Protein AF-A0AAW8I508-F1 (afdb_monomer_lite)

Radius of gyration: 29.26 Å; chains: 1; bounding box: 105×94×65 Å

Secondary structure (DSSP, 8-state):
--------------------------------------------PPP-PPPPPPPPPPPPP--------------------GGGS---HHHHHHHHHHTTS--S--HHHHHHHHHHHHHHHHTSSGGGTT-TT--EEEEEESS--EEEEESS-TT---TT--B-TTEEEGGG-TTS-HHHHHHTTT-HHHHHHHHHHHTT--EEEEEE-HHHHHT---SSEEEEPPGGGS-S-----SB-HHHHH-HHHHHHHHHS-GGGGGGGSPPPPS--SPPP--HHHHHHHHHGGGG--STTHHHHHHHHHHHHHHHHHHHHHHHHHH--SHHHHHHHHHHHHHHHHHHHHHHHHHHHT-

Foldseek 3Di:
DDDDDDDDDDDDDDDDDDDDDDDDDDDDDDDDDDDDDDDDDDDDDDDDDDDDDDDDDDDDDDDPDDPPDVDPPPDPDDDPDLVQWDWFPLVVVVCVVCVVPDDPDPPQVPLVVSQQSLQLLCAACVNCVPQAQWHKKWWAFNNRQIEMEIQQFQLDGDPPAADAPRYAHLRLDPQDDLLCSLVCRRPGLSSVLSSCVSSVTHIAEMEHACVSCVPDDSVHHYDHDDPSGHHNHSHGDHHDSLCNRPVPVVVVLVPADLVCLCVLDDDDDPDLDQDDPCLVVLSVQLRVLSVDPDPCSSLSNLVSVLVNLVSQLSNLRSQLVPDPDSVSNSVSSSSNSSSVSSNVSSVSNNVSVD

pLDDT: mean 77.73, std 25.14, range [28.45, 98.69]

Structure (mmCIF, N/CA/C/O backbone):
data_AF-A0AAW8I508-F1
#
_entry.id   AF-A0AAW8I508-F1
#
loop_
_atom_site.group_PDB
_atom_site.id
_atom_site.type_symbol
_atom_site.label_atom_id
_atom_site.label_alt_id
_atom_site.label_comp_id
_atom_site.label_asym_id
_atom_site.label_entity_id
_atom_site.label_seq_id
_atom_site.pdbx_PDB_ins_code
_atom_site.Cartn_x
_atom_site.Cartn_y
_atom_site.Cartn_z
_atom_site.occupancy
_atom_site.B_iso_or_equiv
_atom_site.auth_seq_id
_atom_site.auth_comp_id
_atom_site.auth_asym_id
_atom_site.auth_atom_id
_atom_site.pdbx_PDB_model_num
ATOM 1 N N . CYS A 1 1 ? 52.781 39.735 -20.809 1.00 34.75 1 CYS A N 1
ATOM 2 C CA . CYS A 1 1 ? 52.458 40.501 -19.587 1.00 34.75 1 CYS A CA 1
ATOM 3 C C . CYS A 1 1 ? 51.661 41.760 -19.931 1.00 34.75 1 CYS A C 1
ATOM 5 O O . CYS A 1 1 ? 52.254 42.702 -20.435 1.00 34.75 1 CYS A O 1
ATOM 7 N N . ILE A 1 2 ? 50.350 41.771 -19.668 1.00 31.39 2 ILE A N 1
ATOM 8 C CA . ILE A 1 2 ? 49.460 42.951 -19.557 1.00 31.39 2 ILE A CA 1
ATOM 9 C C . ILE A 1 2 ? 48.452 42.542 -18.460 1.00 31.39 2 ILE A C 1
ATOM 11 O O . ILE A 1 2 ? 47.815 41.511 -18.631 1.00 31.39 2 ILE A O 1
ATOM 15 N N . ARG A 1 3 ? 48.575 42.993 -17.204 1.00 35.72 3 ARG A N 1
ATOM 16 C CA . ARG A 1 3 ? 48.208 44.262 -16.531 1.00 35.72 3 ARG A CA 1
ATOM 17 C C . ARG A 1 3 ? 46.755 44.298 -16.016 1.00 35.72 3 ARG A C 1
ATOM 19 O O . ARG A 1 3 ? 45.810 44.223 -16.789 1.00 35.72 3 ARG A O 1
ATOM 26 N N . ASP A 1 4 ? 46.678 44.463 -14.694 1.00 44.19 4 ASP A N 1
ATOM 27 C CA . ASP A 1 4 ? 45.539 44.695 -13.796 1.00 44.19 4 ASP A CA 1
ATOM 28 C C . ASP A 1 4 ? 44.599 45.853 -14.172 1.00 44.19 4 ASP A C 1
ATOM 30 O O . ASP A 1 4 ? 45.056 46.869 -14.705 1.00 44.19 4 ASP A O 1
ATOM 34 N N . ARG A 1 5 ? 43.342 45.789 -13.689 1.00 40.06 5 ARG A N 1
ATOM 35 C CA . ARG A 1 5 ? 42.871 46.612 -12.544 1.00 40.06 5 ARG A CA 1
ATOM 36 C C . ARG A 1 5 ? 41.410 46.348 -12.151 1.00 40.06 5 ARG A C 1
ATOM 38 O O . ARG A 1 5 ? 40.507 46.419 -12.977 1.00 40.06 5 ARG A O 1
ATOM 45 N N . SER A 1 6 ? 41.215 46.160 -10.848 1.00 38.53 6 SER A N 1
ATOM 46 C CA . SER A 1 6 ? 39.946 46.077 -10.113 1.00 38.53 6 SER A CA 1
ATOM 47 C C . SER A 1 6 ? 39.583 47.442 -9.505 1.00 38.53 6 SER A C 1
ATOM 49 O O . SER A 1 6 ? 40.476 48.186 -9.096 1.00 38.53 6 SER A O 1
ATOM 51 N N . GLY A 1 7 ? 38.285 47.760 -9.424 1.00 31.91 7 GLY A N 1
ATOM 52 C CA . GLY A 1 7 ? 37.735 48.996 -8.848 1.00 31.91 7 GLY A CA 1
ATOM 53 C C . GLY A 1 7 ? 36.827 48.750 -7.634 1.00 31.91 7 GLY A C 1
ATOM 54 O O . GLY A 1 7 ? 36.126 47.747 -7.561 1.00 31.91 7 GLY A O 1
ATOM 55 N N . THR A 1 8 ? 36.896 49.690 -6.691 1.00 34.97 8 THR A N 1
ATOM 56 C CA . THR A 1 8 ? 36.364 49.757 -5.315 1.00 34.97 8 THR A CA 1
ATOM 57 C C . THR A 1 8 ? 34.972 50.408 -5.178 1.00 34.97 8 THR A C 1
ATOM 59 O O . THR A 1 8 ? 34.473 51.035 -6.106 1.00 34.97 8 THR A O 1
ATOM 62 N N . ALA A 1 9 ? 34.386 50.296 -3.976 1.00 36.78 9 ALA A N 1
ATOM 63 C CA . ALA A 1 9 ? 33.044 50.730 -3.559 1.00 36.78 9 ALA A CA 1
ATOM 64 C C . ALA A 1 9 ? 32.970 52.080 -2.779 1.00 36.78 9 ALA A C 1
ATOM 66 O O . ALA A 1 9 ? 33.999 52.607 -2.362 1.00 36.78 9 ALA A O 1
ATOM 67 N N . VAL A 1 10 ? 31.716 52.492 -2.465 1.00 37.16 10 VAL A N 1
ATOM 68 C CA . VAL A 1 10 ? 31.179 53.246 -1.281 1.00 37.16 10 VAL A CA 1
ATOM 69 C C . VAL A 1 10 ? 30.700 54.715 -1.450 1.00 37.16 10 VAL A C 1
ATOM 71 O O . VAL A 1 10 ? 31.437 55.573 -1.918 1.00 37.16 10 VAL A O 1
ATOM 74 N N . GLY A 1 11 ? 29.491 54.999 -0.907 1.00 28.45 11 GLY A N 1
ATOM 75 C CA . GLY A 1 11 ? 28.997 56.298 -0.366 1.00 28.45 11 GLY A CA 1
ATOM 76 C C . GLY A 1 11 ? 27.465 56.487 -0.532 1.00 28.45 11 GLY A C 1
ATOM 77 O O . GLY A 1 11 ? 27.018 56.567 -1.664 1.00 28.45 11 GLY A O 1
ATOM 78 N N . SER A 1 12 ? 26.573 56.323 0.467 1.00 33.84 12 SER A N 1
ATOM 79 C CA . SER A 1 12 ? 26.183 57.139 1.656 1.00 33.84 12 SER A CA 1
ATOM 80 C C . SER A 1 12 ? 25.171 58.291 1.402 1.00 33.84 12 SER A C 1
ATOM 82 O O . SER A 1 12 ? 25.467 59.182 0.617 1.00 33.84 12 SER A O 1
ATOM 84 N N . GLY A 1 13 ? 24.045 58.331 2.155 1.00 30.12 13 GLY A N 1
ATOM 85 C CA . GLY A 1 13 ? 23.453 59.598 2.657 1.00 30.12 13 GLY A CA 1
ATOM 86 C C . GLY A 1 13 ? 21.937 59.915 2.517 1.00 30.12 13 GLY A C 1
ATOM 87 O O . GLY A 1 13 ? 21.503 60.373 1.473 1.00 30.12 13 GLY A O 1
ATOM 88 N N . ALA A 1 14 ? 21.229 59.876 3.665 1.00 32.22 14 ALA A N 1
ATOM 89 C CA . ALA A 1 14 ? 20.238 60.851 4.202 1.00 32.22 14 ALA A CA 1
ATOM 90 C C . ALA A 1 14 ? 18.717 60.862 3.843 1.00 32.22 14 ALA A C 1
ATOM 92 O O . ALA A 1 14 ? 18.269 60.546 2.751 1.00 32.22 14 ALA A O 1
ATOM 93 N N . ARG A 1 15 ? 17.939 61.255 4.877 1.00 38.03 15 ARG A N 1
ATOM 94 C CA . ARG A 1 15 ? 16.472 61.223 5.122 1.00 38.03 15 ARG A CA 1
ATOM 95 C C . ARG A 1 15 ? 15.761 62.550 4.775 1.00 38.03 15 ARG A C 1
ATOM 97 O O . ARG A 1 15 ? 16.420 63.581 4.859 1.00 38.03 15 ARG A O 1
ATOM 104 N N . SER A 1 16 ? 14.422 62.547 4.606 1.00 32.69 16 SER A N 1
ATOM 105 C CA . SER A 1 16 ? 13.425 63.398 5.332 1.00 32.69 16 SER A CA 1
ATOM 106 C C . SER A 1 16 ? 11.980 63.258 4.793 1.00 32.69 16 SER A C 1
ATOM 108 O O . SER A 1 16 ? 11.766 62.872 3.652 1.00 32.69 16 SER A O 1
ATOM 110 N N . SER A 1 17 ? 11.011 63.549 5.668 1.00 38.19 17 SER A N 1
ATOM 111 C CA . SER A 1 17 ? 9.545 63.344 5.633 1.00 38.19 17 SER A CA 1
ATOM 112 C C . SER A 1 17 ? 8.702 64.583 5.232 1.00 38.19 17 SER A C 1
ATOM 114 O O . SER A 1 17 ? 9.280 65.649 5.054 1.00 38.19 17 SER A O 1
ATOM 116 N N . VAL A 1 18 ? 7.351 64.434 5.270 1.00 34.00 18 VAL A N 1
ATOM 117 C CA . VAL A 1 18 ? 6.199 65.406 5.204 1.00 34.00 18 VAL A CA 1
ATOM 118 C C . VAL A 1 18 ? 5.397 65.251 3.888 1.00 34.00 18 VAL A C 1
ATOM 120 O O . VAL A 1 18 ? 6.012 65.195 2.837 1.00 34.00 18 VAL A O 1
ATOM 123 N N . GLY A 1 19 ? 4.058 65.171 3.782 1.00 31.45 19 GLY A N 1
ATOM 124 C CA . GLY A 1 19 ? 2.905 65.164 4.696 1.00 31.45 19 GLY A CA 1
ATOM 125 C C . GLY A 1 19 ? 1.581 65.383 3.903 1.00 31.45 19 GLY A C 1
ATOM 126 O O . GLY A 1 19 ? 1.554 66.203 2.997 1.00 31.45 19 GLY A O 1
ATOM 127 N N . THR A 1 20 ? 0.511 64.661 4.287 1.00 34.59 20 THR A N 1
ATOM 128 C CA . THR A 1 20 ? -0.959 64.959 4.254 1.00 34.59 20 THR A CA 1
ATOM 129 C C . THR A 1 20 ? -1.803 65.308 2.999 1.00 34.59 20 THR A C 1
ATOM 131 O O . THR A 1 20 ? -1.475 66.204 2.234 1.00 34.59 20 THR A O 1
ATOM 134 N N . ALA A 1 21 ? -3.025 64.719 3.031 1.00 33.56 21 ALA A N 1
ATOM 135 C CA . ALA A 1 21 ? -4.376 65.136 2.559 1.00 33.56 21 ALA A CA 1
ATOM 136 C C . ALA A 1 21 ? -4.934 64.300 1.375 1.00 33.56 21 ALA A C 1
ATOM 138 O O . ALA A 1 21 ? -4.295 64.239 0.336 1.00 33.56 21 ALA A O 1
ATOM 139 N N . ALA A 1 22 ? -6.004 63.486 1.464 1.00 30.89 22 ALA A N 1
ATOM 140 C CA . ALA A 1 22 ? -7.388 63.580 1.990 1.00 30.89 22 ALA A CA 1
ATOM 141 C C . ALA A 1 22 ? -8.444 63.913 0.905 1.00 30.89 22 ALA A C 1
ATOM 143 O O . ALA A 1 22 ? -8.424 65.010 0.364 1.00 30.89 22 ALA A O 1
ATOM 144 N N . ALA A 1 23 ? -9.368 62.966 0.656 1.00 35.38 23 ALA A N 1
ATOM 145 C CA . ALA A 1 23 ? -10.809 63.091 0.315 1.00 35.38 23 ALA A CA 1
ATOM 146 C C . ALA A 1 23 ? -11.295 61.698 -0.176 1.00 35.38 23 ALA A C 1
ATOM 148 O O . ALA A 1 23 ? -10.664 61.138 -1.064 1.00 35.38 23 ALA A O 1
ATOM 149 N N . SER A 1 24 ? -12.239 60.959 0.423 1.00 31.48 24 SER A N 1
ATOM 150 C CA . SER A 1 24 ? -13.612 61.207 0.923 1.00 31.48 24 SER A CA 1
ATOM 151 C C . SER A 1 24 ? -14.713 61.097 -0.144 1.00 31.48 24 SER A C 1
ATOM 153 O O . SER A 1 24 ? -14.720 61.846 -1.114 1.00 31.48 24 SER A O 1
ATOM 155 N N . GLY A 1 25 ? -15.679 60.205 0.128 1.00 30.34 25 GLY A N 1
ATOM 156 C CA . GLY A 1 25 ? -16.985 60.029 -0.534 1.00 30.34 25 GLY A CA 1
ATOM 157 C C . GLY A 1 25 ? -17.404 58.547 -0.507 1.00 30.34 25 GLY A C 1
ATOM 158 O O . GLY A 1 25 ? -16.966 57.802 -1.372 1.00 30.34 25 GLY A O 1
ATOM 159 N N . ALA A 1 26 ? -18.010 57.975 0.551 1.00 32.34 26 ALA A N 1
ATOM 160 C CA . ALA A 1 26 ? -19.373 58.174 1.104 1.00 32.34 26 ALA A CA 1
ATOM 161 C C . ALA A 1 26 ? -20.474 57.966 0.041 1.00 32.34 26 ALA A C 1
ATOM 163 O O . ALA A 1 26 ? -20.371 58.543 -1.032 1.00 32.34 26 ALA A O 1
ATOM 164 N N . GLY A 1 27 ? -21.562 57.209 0.215 1.00 29.95 27 GLY A N 1
ATOM 165 C CA . GLY A 1 27 ? -22.182 56.424 1.297 1.00 29.95 27 GLY A CA 1
ATOM 166 C C . GLY A 1 27 ? -23.355 55.633 0.649 1.00 29.95 27 GLY A C 1
ATOM 167 O O . GLY A 1 27 ? -23.744 55.950 -0.469 1.00 29.95 27 GLY A O 1
ATOM 168 N N . SER A 1 28 ? -23.834 54.486 1.142 1.00 32.94 28 SER A N 1
ATOM 169 C CA . SER A 1 28 ? -24.592 54.222 2.381 1.00 32.94 28 SER A CA 1
ATOM 170 C C . SER A 1 28 ? -26.115 54.104 2.160 1.00 32.94 28 SER A C 1
ATOM 172 O O . SER A 1 28 ? -26.759 55.103 1.876 1.00 32.94 28 SER A O 1
ATOM 174 N N . HIS A 1 29 ? -26.642 52.900 2.468 1.00 30.45 29 HIS A N 1
ATOM 175 C CA . HIS A 1 29 ? -27.904 52.609 3.201 1.00 30.45 29 HIS A CA 1
ATOM 176 C C . HIS A 1 29 ? -29.259 52.932 2.508 1.00 30.45 29 HIS A C 1
ATOM 178 O O . HIS A 1 29 ? -29.328 53.805 1.664 1.00 30.45 29 HIS A O 1
ATOM 184 N N . ALA A 1 30 ? -30.420 52.317 2.783 1.00 31.03 30 ALA A N 1
ATOM 185 C CA . ALA A 1 30 ? -30.891 51.254 3.681 1.00 31.03 30 ALA A CA 1
ATOM 186 C C . ALA A 1 30 ? -32.312 50.792 3.236 1.00 31.03 30 ALA A C 1
ATOM 188 O O . ALA A 1 30 ? -32.888 51.309 2.284 1.00 31.03 30 ALA A O 1
ATOM 189 N N . ALA A 1 31 ? -32.847 49.801 3.954 1.00 33.56 31 ALA A N 1
ATOM 190 C CA . ALA A 1 31 ? -34.097 49.060 3.768 1.00 33.56 31 ALA A CA 1
ATOM 191 C C . ALA A 1 31 ? -35.432 49.827 3.974 1.00 33.56 31 ALA A C 1
ATOM 193 O O . ALA A 1 31 ? -35.474 50.810 4.706 1.00 33.56 31 ALA A O 1
ATOM 194 N N . THR A 1 32 ? -36.544 49.279 3.438 1.00 33.31 32 THR A N 1
ATOM 195 C CA . THR A 1 32 ? -37.750 48.727 4.144 1.00 33.31 32 THR A CA 1
ATOM 196 C C . THR A 1 32 ? -39.061 48.817 3.313 1.00 33.31 32 THR A C 1
ATOM 198 O O . THR A 1 32 ? -39.300 49.827 2.667 1.00 33.31 32 THR A O 1
ATOM 201 N N . GLY A 1 33 ? -39.948 47.792 3.388 1.00 29.36 33 GLY A N 1
ATOM 202 C CA . GLY A 1 33 ? -41.426 47.983 3.320 1.00 29.36 33 GLY A CA 1
ATOM 203 C C . GLY A 1 33 ? -42.337 47.231 2.298 1.00 29.36 33 GLY A C 1
ATOM 204 O O . GLY A 1 33 ? -42.786 47.837 1.341 1.00 29.36 33 GLY A O 1
ATOM 205 N N . ARG A 1 34 ? -42.693 45.957 2.578 1.00 30.88 34 ARG A N 1
ATOM 206 C CA . ARG A 1 34 ? -44.016 45.228 2.518 1.00 30.88 34 ARG A CA 1
ATOM 207 C C . ARG A 1 34 ? -45.076 45.341 1.354 1.00 30.88 34 ARG A C 1
ATOM 209 O O . ARG A 1 34 ? -45.821 46.306 1.325 1.00 30.88 34 ARG A O 1
ATOM 216 N N . ALA A 1 35 ? -45.263 44.204 0.627 1.00 32.06 35 ALA A N 1
ATOM 217 C CA . ALA A 1 35 ? -46.459 43.378 0.195 1.00 32.06 35 ALA A CA 1
ATOM 218 C C . ALA A 1 35 ? -47.741 43.982 -0.481 1.00 32.06 35 ALA A C 1
ATOM 220 O O . ALA A 1 35 ? -47.926 45.187 -0.372 1.00 32.06 35 ALA A O 1
ATOM 221 N N . PRO A 1 36 ? -48.723 43.200 -1.047 1.00 44.00 36 PRO A N 1
ATOM 222 C CA . PRO A 1 36 ? -48.822 41.751 -1.408 1.00 44.00 36 PRO A CA 1
ATOM 223 C C . PRO A 1 36 ? -49.426 41.448 -2.825 1.00 44.00 36 PRO A C 1
ATOM 225 O O . PRO A 1 36 ? -50.097 42.307 -3.371 1.00 44.00 36 PRO A O 1
ATOM 228 N N . VAL A 1 37 ? -49.335 40.208 -3.358 1.00 35.62 37 VAL A N 1
ATOM 229 C CA . VAL A 1 37 ? -50.412 39.512 -4.136 1.00 35.62 37 VAL A CA 1
ATOM 230 C C . VAL A 1 37 ? -50.186 37.991 -4.062 1.00 35.62 37 VAL A C 1
ATOM 232 O O . VAL A 1 37 ? -49.085 37.511 -4.314 1.00 35.62 37 VAL A O 1
ATOM 235 N N . ALA A 1 38 ? -51.238 37.242 -3.722 1.00 33.66 38 ALA A N 1
ATOM 236 C CA . ALA A 1 38 ? -51.310 35.785 -3.800 1.00 33.66 38 ALA A CA 1
ATOM 237 C C . ALA A 1 38 ? -52.076 35.350 -5.060 1.00 33.66 38 ALA A C 1
ATOM 239 O O . ALA A 1 38 ? -53.025 36.022 -5.452 1.00 33.66 38 ALA A O 1
ATOM 240 N N . THR A 1 39 ? -51.729 34.200 -5.637 1.00 34.34 39 THR A N 1
ATOM 241 C CA . THR A 1 39 ? -52.683 33.160 -6.068 1.00 34.34 39 THR A CA 1
ATOM 242 C C . THR A 1 39 ? -51.934 31.849 -6.290 1.00 34.34 39 THR A C 1
ATOM 244 O O . THR A 1 39 ? -50.771 31.818 -6.684 1.00 34.34 39 THR A O 1
ATOM 247 N N . SER A 1 40 ? -52.620 30.786 -5.900 1.00 33.12 40 SER A N 1
ATOM 248 C CA . SER A 1 40 ? -52.191 29.402 -5.786 1.00 33.12 40 SER A CA 1
ATOM 249 C C . SER A 1 40 ? -51.910 28.747 -7.136 1.00 33.12 40 SER A C 1
ATOM 251 O O . SER A 1 40 ? -52.649 28.994 -8.076 1.00 33.12 40 SER A O 1
ATOM 253 N N . ASP A 1 41 ? -50.969 27.802 -7.171 1.00 31.95 41 ASP A N 1
ATOM 254 C CA . ASP A 1 41 ? -51.249 26.494 -7.764 1.00 31.95 41 ASP A CA 1
ATOM 255 C C . ASP A 1 41 ? -50.377 25.394 -7.151 1.00 31.95 41 ASP A C 1
ATOM 257 O O . ASP A 1 41 ? -49.227 25.582 -6.756 1.00 31.95 41 ASP A O 1
ATOM 261 N N . LYS A 1 42 ? -51.020 24.245 -6.980 1.00 36.06 42 LYS A N 1
ATOM 262 C CA . LYS A 1 42 ? -50.628 23.093 -6.172 1.00 36.06 42 LYS A CA 1
ATOM 263 C C . LYS A 1 42 ? -50.135 21.987 -7.106 1.00 36.06 42 LYS A C 1
ATOM 265 O O . LYS A 1 42 ? -50.934 21.450 -7.862 1.00 36.06 42 LYS A O 1
ATOM 270 N N . ALA A 1 43 ? -48.871 21.582 -6.999 1.00 32.88 43 ALA A N 1
ATOM 271 C CA . ALA A 1 43 ? -48.359 20.322 -7.556 1.00 32.88 43 ALA A CA 1
ATOM 272 C C . ALA A 1 43 ? -47.164 19.861 -6.699 1.00 32.88 43 ALA A C 1
ATOM 274 O O . ALA A 1 43 ? -46.150 20.539 -6.620 1.00 32.88 43 ALA A O 1
ATOM 275 N N . ALA A 1 44 ? -47.389 18.917 -5.783 1.00 32.66 44 ALA A N 1
ATOM 276 C CA . ALA A 1 44 ? -47.142 17.477 -5.939 1.00 32.66 44 ALA A CA 1
ATOM 277 C C . ALA A 1 44 ? -45.697 17.091 -5.557 1.00 32.66 44 ALA A C 1
ATOM 279 O O . ALA A 1 44 ? -44.731 17.433 -6.230 1.00 32.66 44 ALA A O 1
ATOM 280 N N . ALA A 1 45 ? -45.586 16.389 -4.426 1.00 38.34 45 ALA A N 1
ATOM 281 C CA . ALA A 1 45 ? -44.349 15.857 -3.867 1.00 38.34 45 ALA A CA 1
ATOM 282 C C . ALA A 1 45 ? -43.698 14.820 -4.805 1.00 38.34 45 ALA A C 1
ATOM 284 O O . ALA A 1 45 ? -44.426 14.050 -5.439 1.00 38.34 45 ALA A O 1
ATOM 285 N N . PRO A 1 46 ? -42.357 14.725 -4.867 1.00 38.19 46 PRO A N 1
ATOM 286 C CA . PRO A 1 46 ? -41.714 13.630 -5.573 1.00 38.19 46 PRO A CA 1
ATOM 287 C C . PRO A 1 46 ? -41.948 12.321 -4.808 1.00 38.19 46 PRO A C 1
ATOM 289 O O . PRO A 1 46 ? -41.544 12.154 -3.658 1.00 38.19 46 PRO A O 1
ATOM 292 N N . SER A 1 47 ? -42.644 11.399 -5.469 1.00 37.22 47 SER A N 1
ATOM 293 C CA . SER A 1 47 ? -42.899 10.039 -5.015 1.00 37.22 47 SER A CA 1
ATOM 294 C C . SER A 1 47 ? -41.597 9.258 -4.848 1.00 37.22 47 SER A C 1
ATOM 296 O O . SER A 1 47 ? -40.781 9.185 -5.770 1.00 37.22 47 SER A O 1
ATOM 298 N N . THR A 1 48 ? -41.453 8.602 -3.703 1.00 38.59 48 THR A N 1
ATOM 299 C CA . THR A 1 48 ? -40.501 7.520 -3.465 1.00 38.59 48 THR A CA 1
ATOM 300 C C . THR A 1 48 ? -40.738 6.395 -4.476 1.00 38.59 48 THR A C 1
ATOM 302 O O . THR A 1 48 ? -41.763 5.713 -4.454 1.00 38.59 48 THR A O 1
ATOM 305 N N . ARG A 1 49 ? -39.794 6.197 -5.402 1.00 32.25 49 ARG A N 1
ATOM 306 C CA . ARG A 1 49 ? -39.814 5.038 -6.299 1.00 32.25 49 ARG A CA 1
ATOM 307 C C . ARG A 1 49 ? -39.333 3.816 -5.521 1.00 32.25 49 ARG A C 1
ATOM 309 O O . ARG A 1 49 ? -38.209 3.792 -5.028 1.00 32.25 49 ARG A O 1
ATOM 316 N N . ALA A 1 50 ? -40.218 2.832 -5.412 1.00 31.45 50 ALA A N 1
ATOM 317 C CA . ALA A 1 50 ? -39.983 1.554 -4.765 1.00 31.45 50 ALA A CA 1
ATOM 318 C C . ALA A 1 50 ? -38.775 0.811 -5.359 1.00 31.45 50 ALA A C 1
ATOM 320 O O . ALA A 1 50 ? -38.532 0.844 -6.568 1.00 31.45 50 ALA A O 1
ATOM 321 N N . ALA A 1 51 ? -38.050 0.128 -4.474 1.00 31.56 51 ALA A N 1
ATOM 322 C CA . ALA A 1 51 ? -36.951 -0.765 -4.788 1.00 31.56 51 ALA A CA 1
ATOM 323 C C . ALA A 1 51 ? -37.408 -1.876 -5.746 1.00 31.56 51 ALA A C 1
ATOM 325 O O . ALA A 1 51 ? -38.304 -2.657 -5.425 1.00 31.56 51 ALA A O 1
ATOM 326 N N . SER A 1 52 ? -36.767 -1.968 -6.911 1.00 36.19 52 SER A N 1
ATOM 327 C CA . SER A 1 52 ? -36.854 -3.163 -7.747 1.00 36.19 52 SER A CA 1
ATOM 328 C C . SER A 1 52 ? -36.243 -4.336 -6.985 1.00 36.19 52 SER A C 1
ATOM 330 O O . SER A 1 52 ? -35.055 -4.321 -6.653 1.00 36.19 52 SER A O 1
ATOM 332 N N . ALA A 1 53 ? -37.067 -5.346 -6.713 1.00 35.12 53 ALA A N 1
ATOM 333 C CA . ALA A 1 53 ? -36.631 -6.642 -6.224 1.00 35.12 53 ALA A CA 1
ATOM 334 C C . ALA A 1 53 ? -35.591 -7.218 -7.196 1.00 35.12 53 ALA A C 1
ATOM 336 O O . ALA A 1 53 ? -35.886 -7.439 -8.372 1.00 35.12 53 ALA A O 1
ATOM 337 N N . ARG A 1 54 ? -34.361 -7.430 -6.717 1.00 39.03 54 ARG A N 1
ATOM 338 C CA . ARG A 1 54 ? -33.362 -8.202 -7.456 1.00 39.03 54 ARG A CA 1
ATOM 339 C C . ARG A 1 54 ? -33.654 -9.676 -7.232 1.00 39.03 54 ARG A C 1
ATOM 341 O O . ARG A 1 54 ? -33.675 -10.150 -6.099 1.00 39.03 54 ARG A O 1
ATOM 348 N N . THR A 1 55 ? -33.891 -10.370 -8.331 1.00 36.34 55 THR A N 1
ATOM 349 C CA . THR A 1 55 ? -33.921 -11.824 -8.431 1.00 36.34 55 THR A CA 1
ATOM 350 C C . THR A 1 55 ? -32.610 -12.392 -7.885 1.00 36.34 55 THR A C 1
ATOM 352 O O . THR A 1 55 ? -31.533 -11.906 -8.233 1.00 36.34 55 THR A O 1
ATOM 355 N N . ALA A 1 56 ? -32.701 -13.393 -7.010 1.00 38.72 56 ALA A N 1
ATOM 356 C CA . ALA A 1 56 ? -31.543 -14.093 -6.466 1.00 38.72 56 ALA A CA 1
ATOM 357 C C . ALA A 1 56 ? -30.721 -14.755 -7.594 1.00 38.72 56 ALA A C 1
ATOM 359 O O . ALA A 1 56 ? -31.318 -15.313 -8.520 1.00 38.72 56 ALA A O 1
ATOM 360 N N . PRO A 1 57 ? -29.377 -14.729 -7.539 1.00 38.78 57 PRO A N 1
ATOM 361 C CA . PRO A 1 57 ? -28.559 -15.511 -8.457 1.00 38.78 57 PRO A CA 1
ATOM 362 C C . PRO A 1 57 ? -28.711 -17.015 -8.150 1.00 38.78 57 PRO A C 1
ATOM 364 O O . PRO A 1 57 ? -28.861 -17.386 -6.982 1.00 38.78 57 PRO A O 1
ATOM 367 N N . PRO A 1 58 ? -28.691 -17.899 -9.166 1.00 38.28 58 PRO A N 1
ATOM 368 C CA . PRO A 1 58 ? -28.785 -19.336 -8.941 1.00 38.28 58 PRO A CA 1
ATOM 369 C C . PRO A 1 58 ? -27.550 -19.843 -8.187 1.00 38.28 58 PRO A C 1
ATOM 371 O O . PRO A 1 58 ? -26.430 -19.386 -8.420 1.00 38.28 58 PRO A O 1
ATOM 374 N N . ALA A 1 59 ? -27.769 -20.802 -7.285 1.00 40.69 59 ALA A N 1
ATOM 375 C CA . ALA A 1 59 ? -26.717 -21.467 -6.527 1.00 40.69 59 ALA A CA 1
ATOM 376 C C . ALA A 1 59 ? -25.660 -22.066 -7.472 1.00 40.69 59 ALA A C 1
ATOM 378 O O . ALA A 1 59 ? -25.978 -22.872 -8.349 1.00 40.69 59 ALA A O 1
ATOM 379 N N . ARG A 1 60 ? -24.398 -21.659 -7.293 1.00 42.19 60 ARG A N 1
ATOM 380 C CA . ARG A 1 60 ? -23.246 -22.220 -8.009 1.00 42.19 60 ARG A CA 1
ATOM 381 C C . ARG A 1 60 ? -22.952 -23.632 -7.460 1.00 42.19 60 ARG A C 1
ATOM 383 O O . ARG A 1 60 ? -22.987 -23.805 -6.241 1.00 42.19 60 ARG A O 1
ATOM 390 N N . PRO A 1 61 ? -22.667 -24.636 -8.311 1.00 40.78 61 PRO A N 1
ATOM 391 C CA . PRO A 1 61 ? -22.237 -25.956 -7.848 1.00 40.78 61 PRO A CA 1
ATOM 392 C C . PRO A 1 61 ? -20.862 -25.867 -7.161 1.00 40.78 61 PRO A C 1
ATOM 394 O O . PRO A 1 61 ? -20.112 -24.926 -7.433 1.00 40.78 61 PRO A O 1
ATOM 397 N N . PRO A 1 62 ? -20.515 -26.811 -6.270 1.00 31.19 62 PRO A N 1
ATOM 398 C CA . PRO A 1 62 ? -19.269 -26.746 -5.519 1.00 31.19 62 PRO A CA 1
ATOM 399 C C . PRO A 1 62 ? -18.070 -26.871 -6.467 1.00 31.19 62 PRO A C 1
ATOM 401 O O . PRO A 1 62 ? -17.861 -27.916 -7.081 1.00 31.19 62 PRO A O 1
ATOM 404 N N . SER A 1 63 ? -17.287 -25.798 -6.583 1.00 33.59 63 SER A N 1
ATOM 405 C CA . SER A 1 63 ? -15.945 -25.851 -7.159 1.00 33.59 63 SER A CA 1
ATOM 406 C C . SER A 1 63 ? -15.028 -26.558 -6.167 1.00 33.59 63 SER A C 1
ATOM 408 O O . SER A 1 63 ? -14.853 -26.108 -5.037 1.00 33.59 63 SER A O 1
ATOM 410 N N . THR A 1 64 ? -14.465 -27.684 -6.589 1.00 37.59 64 THR A N 1
ATOM 411 C CA . THR A 1 64 ? -13.353 -28.359 -5.923 1.00 37.59 64 THR A CA 1
ATOM 412 C C . THR A 1 64 ? -12.059 -27.644 -6.290 1.00 37.59 64 THR A C 1
ATOM 414 O O . THR A 1 64 ? -11.303 -28.143 -7.113 1.00 37.59 64 THR A O 1
ATOM 417 N N . ASP A 1 65 ? -11.832 -26.474 -5.706 1.00 34.25 65 ASP A N 1
ATOM 418 C CA . ASP A 1 65 ? -10.517 -25.842 -5.671 1.00 34.25 65 ASP A CA 1
ATOM 419 C C . ASP A 1 65 ? -10.232 -25.491 -4.214 1.00 34.25 65 ASP A C 1
ATOM 421 O O . ASP A 1 65 ? -11.091 -24.961 -3.506 1.00 34.25 65 ASP A O 1
ATOM 425 N N . HIS A 1 66 ? -9.056 -25.895 -3.741 1.00 35.50 66 HIS A N 1
ATOM 426 C CA . HIS A 1 66 ? -8.608 -25.698 -2.371 1.00 35.50 66 HIS A CA 1
ATOM 427 C C . HIS A 1 66 ? -8.620 -24.203 -2.026 1.00 35.50 66 HIS A C 1
ATOM 429 O O . HIS A 1 66 ? -7.741 -23.450 -2.428 1.00 35.50 66 HIS A O 1
ATOM 435 N N . ILE A 1 67 ? -9.641 -23.780 -1.278 1.00 32.84 67 ILE A N 1
ATOM 436 C CA . ILE A 1 67 ? -9.656 -22.493 -0.591 1.00 32.84 67 ILE A CA 1
ATOM 437 C C . ILE A 1 67 ? -8.658 -22.619 0.559 1.00 32.84 67 ILE A C 1
ATOM 439 O O . ILE A 1 67 ? -8.972 -23.243 1.578 1.00 32.84 67 ILE A O 1
ATOM 443 N N . ASP A 1 68 ? -7.477 -22.028 0.398 1.00 32.78 68 ASP A N 1
ATOM 444 C CA . ASP A 1 68 ? -6.655 -21.631 1.537 1.00 32.78 68 ASP A CA 1
ATOM 445 C C . ASP A 1 68 ? -7.455 -20.587 2.321 1.00 32.78 68 ASP A C 1
ATOM 447 O O . ASP A 1 68 ? -7.513 -19.402 1.995 1.00 32.78 68 ASP A O 1
ATOM 451 N N . LYS A 1 69 ? -8.153 -21.053 3.360 1.00 34.12 69 LYS A N 1
ATOM 452 C CA . LYS A 1 69 ? -8.481 -20.190 4.494 1.00 34.12 69 LYS A CA 1
ATOM 453 C C . LYS A 1 69 ? -7.157 -19.660 5.048 1.00 34.12 69 LYS A C 1
ATOM 455 O O . LYS A 1 69 ? -6.191 -20.419 5.018 1.00 34.12 69 LYS A O 1
ATOM 460 N N . PRO A 1 70 ? -7.097 -18.434 5.601 1.00 36.09 70 PRO A N 1
ATOM 461 C CA . PRO A 1 70 ? -5.917 -18.007 6.342 1.00 36.09 70 PRO A CA 1
ATOM 462 C C . PRO A 1 70 ? -5.619 -19.079 7.390 1.00 36.09 70 PRO A C 1
ATOM 464 O O . PRO A 1 70 ? -6.442 -19.356 8.270 1.00 36.09 70 PRO A O 1
ATOM 467 N N . ASP A 1 71 ? -4.504 -19.770 7.176 1.00 32.69 71 ASP A N 1
ATOM 468 C CA . ASP A 1 71 ? -4.186 -21.005 7.858 1.00 32.69 71 ASP A CA 1
ATOM 469 C C . ASP A 1 71 ? -4.117 -20.735 9.361 1.00 32.69 71 ASP A C 1
ATOM 471 O O . ASP A 1 71 ? -3.376 -19.869 9.836 1.00 32.69 71 ASP A O 1
ATOM 475 N N . ARG A 1 72 ? -4.925 -21.473 10.128 1.00 44.59 72 ARG A N 1
ATOM 476 C CA . ARG A 1 72 ? -4.832 -21.493 11.587 1.00 44.59 72 ARG A CA 1
ATOM 477 C C . ARG A 1 72 ? -3.696 -22.437 11.951 1.00 44.59 72 ARG A C 1
ATOM 479 O O . ARG A 1 72 ? -3.907 -23.476 12.570 1.00 44.59 72 ARG A O 1
ATOM 486 N N . SER A 1 73 ? -2.490 -22.038 11.584 1.00 29.52 73 SER A N 1
ATOM 487 C CA . SER A 1 73 ? -1.282 -22.567 12.179 1.00 29.52 73 SER A CA 1
ATOM 488 C C . SER A 1 73 ? -1.071 -21.822 13.497 1.00 29.52 73 SER A C 1
ATOM 490 O O . SER A 1 73 ? -0.710 -20.645 13.521 1.00 29.52 73 SER A O 1
ATOM 492 N N . GLU A 1 74 ? -1.323 -22.503 14.621 1.00 39.22 74 GLU A N 1
ATOM 493 C CA . GLU A 1 74 ? -0.673 -22.177 15.897 1.00 39.22 74 GLU A CA 1
ATOM 494 C C . GLU A 1 74 ? 0.833 -22.428 15.724 1.00 39.22 74 GLU A C 1
ATOM 496 O O . GLU A 1 74 ? 1.388 -23.418 16.194 1.00 39.22 74 GLU A O 1
ATOM 501 N N . SER A 1 75 ? 1.492 -21.539 14.985 1.00 32.09 75 SER A N 1
ATOM 502 C CA . SER A 1 75 ? 2.942 -21.468 14.930 1.00 32.09 75 SER A CA 1
ATOM 503 C C . SER A 1 75 ? 3.421 -20.780 16.197 1.00 32.09 75 SER A C 1
ATOM 505 O O . SER A 1 75 ? 2.930 -19.715 16.581 1.00 32.09 75 SER A O 1
ATOM 507 N N . ALA A 1 76 ? 4.345 -21.465 16.864 1.00 30.91 76 ALA A N 1
ATOM 508 C CA . ALA A 1 76 ? 4.984 -21.063 18.100 1.00 30.91 76 ALA A CA 1
ATOM 509 C C . ALA A 1 76 ? 5.454 -19.601 18.064 1.00 30.91 76 ALA A C 1
ATOM 511 O O . ALA A 1 76 ? 5.893 -19.109 17.030 1.00 30.91 76 ALA A O 1
ATOM 512 N N . ASP A 1 77 ? 5.334 -18.958 19.225 1.00 41.00 77 ASP A N 1
ATOM 513 C CA . ASP A 1 77 ? 5.877 -17.658 19.622 1.00 41.00 77 ASP A CA 1
ATOM 514 C C . ASP A 1 77 ? 7.080 -17.191 18.777 1.00 41.00 77 ASP A C 1
ATOM 516 O O . ASP A 1 77 ? 8.227 -17.482 19.103 1.00 41.00 77 ASP A O 1
ATOM 520 N N . ASP A 1 78 ? 6.808 -16.466 17.688 1.00 38.72 78 ASP A N 1
ATOM 521 C CA . ASP A 1 78 ? 7.817 -15.700 16.960 1.00 38.72 78 ASP A CA 1
ATOM 522 C C . ASP A 1 78 ? 7.483 -14.214 17.105 1.00 38.72 78 ASP A C 1
ATOM 524 O O . ASP A 1 78 ? 6.531 -13.654 16.533 1.00 38.72 78 ASP A O 1
ATOM 528 N N . GLY A 1 79 ? 8.201 -13.613 18.048 1.00 37.09 79 GLY A N 1
ATOM 529 C CA . GLY A 1 79 ? 8.014 -12.256 18.503 1.00 37.09 79 GLY A CA 1
ATOM 530 C C . GLY A 1 79 ? 8.644 -11.279 17.530 1.00 37.09 79 GLY A C 1
ATOM 531 O O . GLY A 1 79 ? 9.847 -11.057 17.569 1.00 37.09 79 GLY A O 1
ATOM 532 N N . THR A 1 80 ? 7.827 -10.576 16.748 1.00 39.59 80 THR A N 1
ATOM 533 C CA . THR A 1 80 ? 8.213 -9.222 16.342 1.00 39.59 80 THR A CA 1
ATOM 534 C C . THR A 1 80 ? 8.207 -8.385 17.622 1.00 39.59 80 THR A C 1
ATOM 536 O O . THR A 1 80 ? 7.128 -8.174 18.195 1.00 39.59 80 THR A O 1
ATOM 539 N N . PRO A 1 81 ? 9.357 -7.940 18.156 1.00 46.00 81 PRO A N 1
ATOM 540 C CA . PRO A 1 81 ? 9.333 -7.150 19.368 1.00 46.00 81 PRO A CA 1
ATOM 541 C C . PRO A 1 81 ? 8.593 -5.848 19.062 1.00 46.00 81 PRO A C 1
ATOM 543 O O . PRO A 1 81 ? 8.963 -5.089 18.169 1.00 46.00 81 PRO A O 1
ATOM 546 N N . VAL A 1 82 ? 7.572 -5.550 19.869 1.00 54.97 82 VAL A N 1
ATOM 547 C CA . VAL A 1 82 ? 6.803 -4.288 19.866 1.00 54.97 82 VAL A CA 1
ATOM 548 C C . VAL A 1 82 ? 7.723 -3.045 19.919 1.00 54.97 82 VAL A C 1
ATOM 550 O O . VAL A 1 82 ? 7.297 -1.936 19.611 1.00 54.97 82 VAL A O 1
ATOM 553 N N . SER A 1 83 ? 9.003 -3.232 20.263 1.00 56.19 83 SER A N 1
ATOM 554 C CA . SER A 1 83 ? 10.085 -2.249 20.190 1.00 56.19 83 SER A CA 1
ATOM 555 C C . SER A 1 83 ? 10.411 -1.711 18.786 1.00 56.19 83 SER A C 1
ATOM 557 O O . SER A 1 83 ? 11.045 -0.664 18.716 1.00 56.19 83 SER A O 1
ATOM 559 N N . MET A 1 84 ? 10.030 -2.385 17.694 1.00 68.31 84 MET A N 1
ATOM 560 C CA . MET A 1 84 ? 10.394 -1.982 16.319 1.00 68.31 84 MET A CA 1
ATOM 561 C C . MET A 1 84 ? 9.461 -0.928 15.701 1.00 68.31 84 MET A C 1
ATOM 563 O O . MET A 1 84 ? 9.711 -0.453 14.598 1.00 68.31 84 MET A O 1
ATOM 567 N N . ILE A 1 85 ? 8.385 -0.553 16.398 1.00 78.75 85 ILE A N 1
ATOM 568 C CA . ILE A 1 85 ? 7.475 0.516 15.970 1.00 78.75 85 ILE A CA 1
ATOM 569 C C . ILE A 1 85 ? 7.750 1.738 16.857 1.00 78.75 85 ILE A C 1
ATOM 571 O O . ILE A 1 85 ? 7.840 1.582 18.074 1.00 78.75 85 ILE A O 1
ATOM 575 N N . PRO A 1 86 ? 7.877 2.961 16.335 1.00 79.81 86 PRO A N 1
ATOM 576 C CA . PRO A 1 86 ? 8.145 4.134 17.164 1.00 79.81 86 PRO A CA 1
ATOM 577 C C . PRO A 1 86 ? 6.938 4.514 18.047 1.00 79.81 86 PRO A C 1
ATOM 579 O O . PRO A 1 86 ? 5.801 4.121 17.790 1.00 79.81 86 PRO A O 1
ATOM 582 N N . VAL A 1 87 ? 7.193 5.234 19.143 1.00 81.38 87 VAL A N 1
ATOM 583 C CA . VAL A 1 87 ? 6.179 5.914 19.979 1.00 81.38 87 VAL A CA 1
ATOM 584 C C . VAL A 1 87 ? 6.632 7.338 20.229 1.00 81.38 87 VAL A C 1
ATOM 586 O O . VAL A 1 87 ? 7.829 7.588 20.366 1.00 81.38 87 VAL A O 1
ATOM 589 N N . SER A 1 88 ? 5.683 8.263 20.343 1.00 78.00 88 SER A N 1
ATOM 590 C CA . SER A 1 88 ? 5.995 9.610 20.806 1.00 78.00 88 SER A CA 1
ATOM 591 C C . SER A 1 88 ? 6.460 9.604 22.269 1.00 78.00 88 SER A C 1
ATOM 593 O O . SER A 1 88 ? 6.089 8.732 23.064 1.00 78.00 88 SER A O 1
ATOM 595 N N . ALA A 1 89 ? 7.233 10.619 22.661 1.00 76.44 89 ALA A N 1
ATOM 596 C CA . ALA A 1 89 ? 7.694 10.776 24.041 1.00 76.44 89 ALA A CA 1
ATOM 597 C C . ALA A 1 89 ? 6.523 10.932 25.031 1.00 76.44 89 ALA A C 1
ATOM 599 O O . ALA A 1 89 ? 6.508 10.306 26.093 1.00 76.44 89 ALA A O 1
ATOM 600 N N . ALA A 1 90 ? 5.498 11.708 24.662 1.00 75.50 90 ALA A N 1
ATOM 601 C CA . ALA A 1 90 ? 4.299 11.889 25.479 1.00 75.50 90 ALA A CA 1
ATOM 602 C C . ALA A 1 90 ? 3.515 10.579 25.656 1.00 75.50 90 ALA A C 1
ATOM 604 O O . ALA A 1 90 ? 2.905 10.347 26.707 1.00 75.50 90 ALA A O 1
ATOM 605 N N . ARG A 1 91 ? 3.524 9.697 24.647 1.00 81.75 91 ARG A N 1
ATOM 606 C CA . ARG A 1 91 ? 2.936 8.359 24.757 1.00 81.75 91 ARG A CA 1
ATOM 607 C C . ARG A 1 91 ? 3.779 7.448 25.640 1.00 81.75 91 ARG A C 1
ATOM 609 O O . ARG A 1 91 ? 3.226 6.827 26.544 1.00 81.75 91 ARG A O 1
ATOM 616 N N . ALA A 1 92 ? 5.095 7.437 25.446 1.00 77.00 92 ALA A N 1
ATOM 617 C CA . ALA A 1 92 ? 6.017 6.666 26.273 1.00 77.00 92 ALA A CA 1
ATOM 618 C C . ALA A 1 92 ? 5.884 7.023 27.768 1.00 77.00 92 ALA A C 1
ATOM 620 O O . ALA A 1 92 ? 5.833 6.130 28.613 1.00 77.00 92 ALA A O 1
ATOM 621 N N . ALA A 1 93 ? 5.726 8.310 28.098 1.00 72.75 93 ALA A N 1
ATOM 622 C CA . ALA A 1 93 ? 5.493 8.773 29.468 1.00 72.75 93 ALA A CA 1
ATOM 623 C C . ALA A 1 93 ? 4.161 8.261 30.059 1.00 72.75 93 ALA A C 1
ATOM 625 O O . ALA A 1 93 ? 4.118 7.814 31.207 1.00 72.75 93 ALA A O 1
ATOM 626 N N . ARG A 1 94 ? 3.074 8.271 29.272 1.00 78.38 94 ARG A N 1
ATOM 627 C CA . ARG A 1 94 ? 1.765 7.721 29.681 1.00 78.38 94 ARG A CA 1
ATOM 628 C C . ARG A 1 94 ? 1.803 6.203 29.871 1.00 78.38 94 ARG A C 1
ATOM 630 O O . ARG A 1 94 ? 1.196 5.683 30.811 1.00 78.38 94 ARG A O 1
ATOM 637 N N . ASP A 1 95 ? 2.517 5.489 29.006 1.00 75.19 95 ASP A N 1
ATOM 638 C CA . ASP A 1 95 ? 2.688 4.038 29.119 1.00 75.19 95 ASP A CA 1
ATOM 639 C C . ASP A 1 95 ? 3.524 3.679 30.360 1.00 75.19 95 ASP A C 1
ATOM 641 O O . ASP A 1 95 ? 3.132 2.799 31.127 1.00 75.19 95 ASP A O 1
ATOM 645 N N . ALA A 1 96 ? 4.597 4.427 30.645 1.00 68.62 96 ALA A N 1
ATOM 646 C CA . ALA A 1 96 ? 5.390 4.265 31.866 1.00 68.62 96 ALA A CA 1
ATOM 647 C C . ALA A 1 96 ? 4.557 4.481 33.145 1.00 68.62 96 ALA A C 1
ATOM 649 O O . ALA A 1 96 ? 4.683 3.719 34.103 1.00 68.62 96 ALA A O 1
ATOM 650 N N . ALA A 1 97 ? 3.649 5.462 33.144 1.00 68.44 97 ALA A N 1
ATOM 651 C CA . ALA A 1 97 ? 2.757 5.728 34.275 1.00 68.44 97 ALA A CA 1
ATOM 652 C C . ALA A 1 97 ? 1.701 4.624 34.498 1.00 68.44 97 ALA A C 1
ATOM 654 O O . ALA A 1 97 ? 1.256 4.409 35.624 1.00 68.44 97 ALA A O 1
ATOM 655 N N . THR A 1 98 ? 1.296 3.906 33.444 1.00 66.06 98 THR A N 1
ATOM 656 C CA . THR A 1 98 ? 0.234 2.881 33.504 1.00 66.06 98 THR A CA 1
ATOM 657 C C . THR A 1 98 ? 0.753 1.447 33.633 1.00 66.06 98 THR A C 1
ATOM 659 O O . THR A 1 98 ? 0.016 0.577 34.110 1.00 66.06 98 THR A O 1
ATOM 662 N N . ALA A 1 99 ? 2.022 1.193 33.295 1.00 59.72 99 ALA A N 1
ATOM 663 C CA . ALA A 1 99 ? 2.684 -0.104 33.455 1.00 59.72 99 ALA A CA 1
ATOM 664 C C . ALA A 1 99 ? 2.682 -0.610 34.913 1.00 59.72 99 ALA A C 1
ATOM 666 O O . ALA A 1 99 ? 2.647 -1.817 35.148 1.00 59.72 99 ALA A O 1
ATOM 667 N N . ALA A 1 100 ? 2.615 0.297 35.894 1.00 53.03 100 ALA A N 1
ATOM 668 C CA . ALA A 1 100 ? 2.506 -0.043 37.312 1.00 53.03 100 ALA A CA 1
ATOM 669 C C . ALA A 1 100 ? 1.124 -0.605 37.730 1.00 53.03 100 ALA A C 1
ATOM 671 O O . ALA A 1 100 ? 0.998 -1.139 38.830 1.00 53.03 100 ALA A O 1
ATOM 672 N N . ALA A 1 101 ? 0.086 -0.508 36.884 1.00 54.72 101 ALA A N 1
ATOM 673 C CA . ALA A 1 101 ? -1.308 -0.677 37.313 1.00 54.72 101 ALA A CA 1
ATOM 674 C C . ALA A 1 101 ? -2.097 -1.845 36.682 1.00 54.72 101 ALA A C 1
ATOM 676 O O . ALA A 1 101 ? -3.258 -2.032 37.043 1.00 54.72 101 ALA A O 1
ATOM 677 N N . SER A 1 102 ? -1.564 -2.648 35.746 1.00 53.31 102 SER A N 1
ATOM 678 C CA . SER A 1 102 ? -2.423 -3.653 35.080 1.00 53.31 102 SER A CA 1
ATOM 679 C C . SER A 1 102 ? -1.725 -4.909 34.542 1.00 53.31 102 SER A C 1
ATOM 681 O O . SER A 1 102 ? -1.054 -4.898 33.517 1.00 53.31 102 SER A O 1
ATOM 683 N N . ALA A 1 103 ? -1.989 -6.049 35.195 1.00 51.59 103 ALA A N 1
ATOM 684 C CA . ALA A 1 103 ? -1.503 -7.376 34.800 1.00 51.59 103 ALA A CA 1
ATOM 685 C C . ALA A 1 103 ? -2.577 -8.311 34.196 1.00 51.59 103 ALA A C 1
ATOM 687 O O . ALA A 1 103 ? -2.265 -9.469 33.935 1.00 51.59 103 ALA A O 1
ATOM 688 N N . ARG A 1 104 ? -3.826 -7.871 33.973 1.00 50.19 104 ARG A N 1
ATOM 689 C CA . ARG A 1 104 ? -4.963 -8.801 33.763 1.00 50.19 104 ARG A CA 1
ATOM 690 C C . ARG A 1 104 ? -5.757 -8.701 32.454 1.00 50.19 104 ARG A C 1
ATOM 692 O O . ARG A 1 104 ? -6.772 -9.369 32.353 1.00 50.19 104 ARG A O 1
ATOM 699 N N . GLN A 1 105 ? -5.304 -7.968 31.436 1.00 51.62 105 GLN A N 1
ATOM 700 C CA . GLN A 1 105 ? -6.022 -7.908 30.149 1.00 51.62 105 GLN A CA 1
ATOM 701 C C . GLN A 1 105 ? -5.046 -7.838 28.966 1.00 51.62 105 GLN A C 1
ATOM 703 O O . GLN A 1 105 ? -4.956 -6.814 28.296 1.00 51.62 105 GLN A O 1
ATOM 708 N N . ARG A 1 106 ? -4.253 -8.898 28.768 1.00 55.50 106 ARG A N 1
ATOM 709 C CA . ARG A 1 106 ? -3.103 -8.884 27.845 1.00 55.50 106 ARG A CA 1
ATOM 710 C C . ARG A 1 106 ? -3.550 -9.004 26.374 1.00 55.50 106 ARG A C 1
ATOM 712 O O . ARG A 1 106 ? -3.695 -7.987 25.714 1.00 55.50 106 ARG A O 1
ATOM 719 N N . GLY A 1 107 ? -4.007 -10.159 25.885 1.00 57.97 107 GLY A N 1
ATOM 720 C CA . GLY A 1 107 ? -4.229 -10.374 24.434 1.00 57.97 107 GLY A CA 1
ATOM 721 C C . GLY A 1 107 ? -5.058 -9.320 23.660 1.00 57.97 107 GLY A C 1
ATOM 722 O O . GLY A 1 107 ? -4.565 -8.702 22.720 1.00 57.97 107 GLY A O 1
ATOM 723 N N . ARG A 1 108 ? -6.318 -9.057 24.048 1.00 59.19 108 ARG A N 1
ATOM 724 C CA . ARG A 1 108 ? -7.202 -8.122 23.305 1.00 59.19 108 ARG A CA 1
ATOM 725 C C . ARG A 1 108 ? -6.871 -6.642 23.549 1.00 59.19 108 ARG A C 1
ATOM 727 O O . ARG A 1 108 ? -7.198 -5.787 22.722 1.00 59.19 108 ARG A O 1
ATOM 734 N N . GLY A 1 109 ? -6.274 -6.316 24.694 1.00 69.38 109 GLY A N 1
ATOM 735 C CA . GLY A 1 109 ? -5.763 -4.972 24.971 1.00 69.38 109 GLY A CA 1
ATOM 736 C C . GLY A 1 109 ? -4.535 -4.663 24.117 1.00 69.38 109 GLY A C 1
ATOM 737 O O . GLY A 1 109 ? -4.406 -3.550 23.609 1.00 69.38 109 GLY A O 1
ATOM 738 N N . ASP A 1 110 ? -3.698 -5.672 23.894 1.00 83.25 110 ASP A N 1
ATOM 739 C CA . ASP A 1 110 ? -2.424 -5.539 23.199 1.00 83.25 110 ASP A CA 1
ATOM 740 C C . ASP A 1 110 ? -2.601 -5.313 21.690 1.00 83.25 110 ASP A C 1
ATOM 742 O O . ASP A 1 110 ? -1.955 -4.419 21.149 1.00 83.25 110 ASP A O 1
ATOM 746 N N . ALA A 1 111 ? -3.553 -5.984 21.026 1.00 89.88 111 ALA A N 1
ATOM 747 C CA . ALA A 1 111 ? -3.835 -5.745 19.600 1.00 89.88 111 ALA A CA 1
ATOM 748 C C . ALA A 1 111 ? -4.306 -4.306 19.312 1.00 89.88 111 ALA A C 1
ATOM 750 O O . ALA A 1 111 ? -3.842 -3.667 18.372 1.00 89.88 111 ALA A O 1
ATOM 751 N N . LEU A 1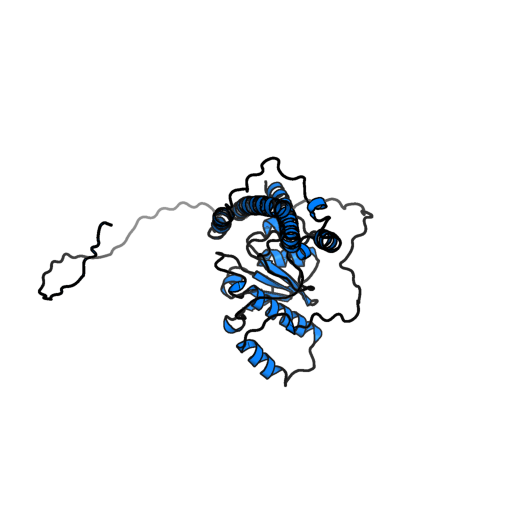 112 ? -5.188 -3.749 20.153 1.00 93.31 112 LEU A N 1
ATOM 752 C CA . LEU A 1 112 ? -5.647 -2.362 19.996 1.00 93.31 112 LEU A CA 1
ATOM 753 C C . LEU A 1 112 ? -4.523 -1.351 20.268 1.00 93.31 112 LEU A C 1
ATOM 755 O O . LEU A 1 112 ? -4.430 -0.329 19.589 1.00 93.31 112 LEU A O 1
ATOM 759 N N . ARG A 1 113 ? -3.668 -1.631 21.260 1.00 91.88 113 ARG A N 1
ATOM 760 C CA . ARG A 1 113 ? -2.484 -0.812 21.555 1.00 91.88 113 ARG A CA 1
ATOM 761 C C . ARG A 1 113 ? -1.498 -0.831 20.391 1.00 91.88 113 ARG A C 1
ATOM 763 O O . ARG A 1 113 ? -1.035 0.231 19.984 1.00 91.88 113 ARG A O 1
ATOM 770 N N . LEU A 1 114 ? -1.229 -2.012 19.836 1.00 92.94 114 LEU A N 1
ATOM 771 C CA . LEU A 1 114 ? -0.377 -2.186 18.665 1.00 92.94 114 LEU A CA 1
ATOM 772 C C . LEU A 1 114 ? -0.951 -1.443 17.452 1.00 92.94 114 LEU A C 1
ATOM 774 O O . LEU A 1 114 ? -0.237 -0.658 16.838 1.00 92.94 114 LEU A O 1
ATOM 778 N N . ALA A 1 115 ? -2.248 -1.600 17.171 1.00 95.81 115 ALA A N 1
ATOM 779 C CA . ALA A 1 115 ? -2.927 -0.892 16.088 1.00 95.81 115 ALA A CA 1
ATOM 780 C C . ALA A 1 115 ? -2.817 0.632 16.234 1.00 95.81 115 ALA A C 1
ATOM 782 O O . ALA A 1 115 ? -2.512 1.313 15.260 1.00 95.81 115 ALA A O 1
ATOM 783 N N . ARG A 1 116 ? -2.988 1.178 17.449 1.00 95.81 116 ARG A N 1
ATOM 784 C CA . ARG A 1 116 ? -2.805 2.619 17.702 1.00 95.81 116 ARG A CA 1
ATOM 785 C C . ARG A 1 116 ? -1.364 3.063 17.452 1.00 95.81 116 ARG A C 1
ATOM 787 O O . ARG A 1 116 ? -1.159 4.130 16.887 1.00 95.81 116 ARG A O 1
ATOM 794 N N . ARG A 1 117 ? -0.380 2.254 17.853 1.00 94.56 117 ARG A N 1
ATOM 795 C CA . ARG A 1 117 ? 1.046 2.541 17.641 1.00 94.56 117 ARG A CA 1
ATOM 796 C C . ARG A 1 117 ? 1.401 2.575 16.153 1.00 94.56 117 ARG A C 1
ATOM 798 O O . ARG A 1 117 ? 2.069 3.498 15.707 1.00 94.56 117 ARG A O 1
ATOM 805 N N . ILE A 1 118 ? 0.894 1.606 15.393 1.00 95.94 118 ILE A N 1
ATOM 806 C CA . ILE A 1 118 ? 1.066 1.529 13.937 1.00 95.94 118 ILE A CA 1
ATOM 807 C C . ILE A 1 118 ? 0.368 2.706 13.258 1.00 95.94 118 ILE A C 1
ATOM 809 O O . ILE A 1 118 ? 0.971 3.367 12.425 1.00 95.94 118 ILE A O 1
ATOM 813 N N . ALA A 1 119 ? -0.871 3.015 13.650 1.00 96.75 119 ALA A N 1
ATOM 814 C CA . ALA A 1 119 ? -1.608 4.162 13.123 1.00 96.75 119 ALA A CA 1
ATOM 815 C C . ALA A 1 119 ? -0.855 5.482 13.342 1.00 96.75 119 ALA A C 1
ATOM 817 O O . ALA A 1 119 ? -0.798 6.307 12.435 1.00 96.75 119 ALA A O 1
ATOM 818 N N . ALA A 1 120 ? -0.262 5.668 14.525 1.00 96.00 120 ALA A N 1
ATOM 819 C CA . ALA A 1 120 ? 0.549 6.837 14.839 1.00 96.00 120 ALA A CA 1
ATOM 820 C C . ALA A 1 120 ? 1.821 6.895 13.983 1.00 96.00 120 ALA A C 1
ATOM 822 O O . ALA A 1 120 ? 2.088 7.929 13.385 1.00 96.00 120 ALA A O 1
ATOM 823 N N . ALA A 1 121 ? 2.566 5.791 13.870 1.00 95.31 121 ALA A N 1
ATOM 824 C CA . ALA A 1 121 ? 3.767 5.729 13.038 1.00 95.31 121 ALA A CA 1
ATOM 825 C C . ALA A 1 121 ? 3.458 6.001 11.555 1.00 95.31 121 ALA A C 1
ATOM 827 O O . ALA A 1 121 ? 4.110 6.830 10.933 1.00 95.31 121 ALA A O 1
ATOM 828 N N . LEU A 1 122 ? 2.412 5.390 10.996 1.00 95.06 122 LEU A N 1
ATOM 829 C CA . LEU A 1 122 ? 1.984 5.641 9.614 1.00 95.06 122 LEU A CA 1
ATOM 830 C C . LEU A 1 122 ? 1.565 7.098 9.366 1.00 95.06 122 LEU A C 1
ATOM 832 O O . LEU A 1 122 ? 1.667 7.576 8.243 1.00 95.06 122 LEU A O 1
ATOM 836 N N . ASN A 1 123 ? 1.120 7.811 10.403 1.00 93.69 123 ASN A N 1
ATOM 837 C CA . ASN A 1 123 ? 0.727 9.217 10.319 1.00 93.69 123 ASN A CA 1
ATOM 838 C C . ASN A 1 123 ? 1.825 10.206 10.762 1.00 93.69 123 ASN A C 1
ATOM 840 O O . ASN A 1 123 ? 1.547 11.399 10.881 1.00 93.69 123 ASN A O 1
ATOM 844 N N . ALA A 1 124 ? 3.062 9.747 10.976 1.00 92.12 124 ALA A N 1
ATOM 845 C CA . ALA A 1 124 ? 4.207 10.632 11.187 1.00 92.12 124 ALA A CA 1
ATOM 846 C C . ALA A 1 124 ? 4.487 11.504 9.949 1.00 92.12 124 ALA A C 1
ATOM 848 O O . ALA A 1 124 ? 4.087 11.179 8.828 1.00 92.12 124 ALA A O 1
ATOM 849 N N . SER A 1 125 ? 5.143 12.646 10.146 1.00 83.62 125 SER A N 1
ATOM 850 C CA . SER A 1 125 ? 5.333 13.650 9.090 1.00 83.62 125 SER A CA 1
ATOM 851 C C . SER A 1 125 ? 6.258 13.183 7.964 1.00 83.62 125 SER A C 1
ATOM 853 O O . SER A 1 125 ? 6.019 13.529 6.808 1.00 83.62 125 SER A O 1
ATOM 855 N N . ASP A 1 126 ? 7.271 12.371 8.276 1.00 83.12 126 ASP A N 1
ATOM 856 C CA . ASP A 1 126 ? 8.194 11.767 7.306 1.00 83.12 126 ASP A CA 1
ATOM 857 C C . ASP A 1 126 ? 7.508 10.750 6.381 1.00 83.12 126 ASP A C 1
ATOM 859 O O . ASP A 1 126 ? 7.889 10.617 5.222 1.00 83.12 126 ASP A O 1
ATOM 863 N N . ASN A 1 127 ? 6.442 10.105 6.856 1.00 79.00 127 ASN A N 1
ATOM 864 C CA . ASN A 1 127 ? 5.629 9.165 6.084 1.00 79.00 127 ASN A CA 1
ATOM 865 C C . ASN A 1 127 ? 4.569 9.837 5.193 1.00 79.00 127 ASN A C 1
ATOM 867 O O . ASN A 1 127 ? 3.946 9.157 4.380 1.00 79.00 127 ASN A O 1
ATOM 871 N N . ASN A 1 128 ? 4.359 11.149 5.343 1.00 68.69 128 ASN A N 1
ATOM 872 C CA . ASN A 1 128 ? 3.358 11.934 4.609 1.00 68.69 128 ASN A CA 1
ATOM 873 C C . ASN A 1 128 ? 3.985 13.111 3.834 1.00 68.69 128 ASN A C 1
ATOM 875 O O . ASN A 1 128 ? 3.284 14.083 3.570 1.00 68.69 128 ASN A O 1
ATOM 879 N N . ALA A 1 129 ? 5.294 13.041 3.544 1.00 55.41 129 ALA A N 1
ATOM 880 C CA . ALA A 1 129 ? 6.258 14.080 3.131 1.00 55.41 129 ALA A CA 1
ATOM 881 C C . ALA A 1 129 ? 5.798 15.192 2.145 1.00 55.41 129 ALA A C 1
ATOM 883 O O . ALA A 1 129 ? 6.411 15.420 1.105 1.00 55.41 129 ALA A O 1
ATOM 884 N N . GLY A 1 130 ? 4.767 15.962 2.500 1.00 59.66 130 GLY A N 1
ATOM 885 C CA . GLY A 1 130 ? 4.184 17.017 1.668 1.00 59.66 130 GLY A CA 1
ATOM 886 C C . GLY A 1 130 ? 3.181 16.529 0.616 1.00 59.66 130 GLY A C 1
ATOM 887 O O . GLY A 1 130 ? 2.724 17.341 -0.190 1.00 59.66 130 GLY A O 1
ATOM 888 N N . ASP A 1 131 ? 2.813 15.248 0.633 1.00 72.69 131 ASP A N 1
ATOM 889 C CA . ASP A 1 131 ? 1.894 14.663 -0.342 1.00 72.69 131 ASP A CA 1
ATOM 890 C C . ASP A 1 131 ? 0.457 15.086 -0.045 1.00 72.69 131 ASP A C 1
ATOM 892 O O . ASP A 1 131 ? -0.167 14.673 0.938 1.00 72.69 131 ASP A O 1
ATOM 896 N N . TYR A 1 132 ? -0.080 15.958 -0.899 1.00 77.94 132 TYR A N 1
ATOM 897 C CA . TYR A 1 132 ? -1.401 16.527 -0.685 1.00 77.94 132 TYR A CA 1
ATOM 898 C C . TYR A 1 132 ? -2.467 15.430 -0.654 1.00 77.94 132 TYR A C 1
ATOM 900 O O . TYR A 1 132 ? -2.698 14.717 -1.630 1.00 77.94 132 TYR A O 1
ATOM 908 N N . GLY A 1 133 ? -3.168 15.338 0.475 1.00 82.31 133 GLY A N 1
ATOM 909 C CA . GLY A 1 133 ? -4.265 14.395 0.648 1.00 82.31 133 GLY A CA 1
ATOM 910 C C . GLY A 1 133 ? -3.825 12.941 0.813 1.00 82.31 133 GLY A C 1
ATOM 911 O O . GLY A 1 133 ? -4.707 12.085 0.885 1.00 82.31 133 GLY A O 1
ATOM 912 N N . PHE A 1 134 ? -2.523 12.644 0.907 1.00 91.00 134 PHE A N 1
ATOM 913 C CA . PHE A 1 134 ? -2.044 11.331 1.328 1.00 91.00 134 PHE A CA 1
ATOM 914 C C . PHE A 1 134 ? -2.209 11.170 2.841 1.00 91.00 134 PHE A C 1
ATOM 916 O O . PHE A 1 134 ? -1.824 12.041 3.619 1.00 91.00 134 PHE A O 1
ATOM 923 N N . PHE A 1 135 ? -2.831 10.074 3.262 1.00 92.50 135 PHE A N 1
ATOM 924 C CA . PHE A 1 135 ? -2.930 9.705 4.669 1.00 92.50 135 PHE A CA 1
ATOM 925 C C . PHE A 1 135 ? -3.260 8.227 4.833 1.00 92.50 135 PHE A C 1
ATOM 927 O O . PHE A 1 135 ? -3.825 7.603 3.931 1.00 92.50 135 PHE A O 1
ATOM 934 N N . TRP A 1 136 ? -2.977 7.697 6.023 1.00 96.00 136 TRP A N 1
ATOM 935 C CA . TRP A 1 136 ? -3.257 6.318 6.406 1.00 96.00 136 TRP A CA 1
ATOM 936 C C . TRP A 1 136 ? -4.404 6.219 7.408 1.00 96.00 136 TRP A C 1
ATOM 938 O O . TRP A 1 136 ? -4.483 6.982 8.369 1.00 96.00 136 TRP A O 1
ATOM 948 N N . ILE A 1 137 ? -5.237 5.200 7.230 1.00 97.88 137 ILE A N 1
ATOM 949 C CA . ILE A 1 137 ? -6.202 4.713 8.209 1.00 97.88 137 ILE A CA 1
ATOM 950 C C . ILE A 1 137 ? -5.779 3.317 8.647 1.00 97.88 137 ILE A C 1
ATOM 952 O O . ILE A 1 137 ? -5.465 2.464 7.816 1.00 97.88 137 ILE A O 1
ATOM 956 N N . THR A 1 138 ? -5.852 3.069 9.950 1.00 98.50 138 THR A N 1
ATOM 957 C CA . THR A 1 138 ? -5.654 1.739 10.530 1.00 98.50 138 THR A CA 1
ATOM 958 C C . THR A 1 138 ? -6.953 1.272 11.157 1.00 98.50 138 THR A C 1
ATOM 960 O O . THR A 1 138 ? -7.604 2.021 11.880 1.00 98.50 138 THR A O 1
ATOM 963 N N . ALA A 1 139 ? -7.322 0.019 10.952 1.00 98.25 139 ALA A N 1
ATOM 964 C CA . ALA A 1 139 ? -8.415 -0.618 11.659 1.00 98.25 139 ALA A CA 1
ATOM 965 C C . ALA A 1 139 ? -7.933 -1.882 12.364 1.00 98.25 139 ALA A C 1
ATOM 967 O O . ALA A 1 139 ? -6.931 -2.498 11.999 1.00 98.25 139 ALA A O 1
ATOM 968 N N . VAL A 1 140 ? -8.663 -2.256 13.407 1.00 97.88 140 VAL A N 1
ATOM 969 C CA . VAL A 1 140 ? -8.448 -3.508 14.124 1.00 97.88 140 VAL A CA 1
ATOM 970 C C . VAL A 1 140 ? -9.775 -4.222 14.273 1.00 97.88 140 VAL A C 1
ATOM 972 O O . VAL A 1 140 ? -10.790 -3.608 14.612 1.00 97.88 140 VAL A O 1
ATOM 975 N N . THR A 1 141 ? -9.774 -5.519 14.016 1.00 97.38 141 THR A N 1
ATOM 976 C CA . THR A 1 141 ? -10.940 -6.393 14.125 1.00 97.38 141 THR A CA 1
ATOM 977 C C . THR A 1 141 ? -11.152 -6.872 15.563 1.00 97.38 141 THR A C 1
ATOM 979 O O . THR A 1 141 ? -10.352 -6.633 16.476 1.00 97.38 141 THR A O 1
ATOM 982 N N . THR A 1 142 ? -12.282 -7.524 15.823 1.00 94.31 142 THR A N 1
ATOM 983 C CA . THR A 1 142 ? -12.620 -8.044 17.153 1.00 94.31 142 THR A CA 1
ATOM 984 C C . THR A 1 142 ? -11.706 -9.172 17.622 1.00 94.31 142 THR A C 1
ATOM 986 O O . THR A 1 142 ? -11.503 -9.279 18.835 1.00 94.31 142 THR A O 1
ATOM 989 N N . ASP A 1 143 ? -11.161 -9.958 16.690 1.00 91.12 143 ASP A N 1
ATOM 990 C CA . ASP A 1 143 ? -10.196 -11.046 16.907 1.00 91.12 143 ASP A CA 1
ATOM 991 C C . ASP A 1 143 ? -8.734 -10.560 16.980 1.00 91.12 143 ASP A C 1
ATOM 993 O O . ASP A 1 143 ? -7.876 -11.290 17.466 1.00 91.12 143 ASP A O 1
ATOM 997 N N . GLY A 1 144 ? -8.462 -9.301 16.617 1.00 93.12 144 GLY A N 1
ATOM 998 C CA . GLY A 1 144 ? -7.160 -8.654 16.796 1.00 93.12 144 GLY A CA 1
ATOM 999 C C . GLY A 1 144 ? -6.312 -8.520 15.531 1.00 93.12 144 GLY A C 1
ATOM 1000 O O . GLY A 1 144 ? -5.195 -8.015 15.636 1.00 93.12 144 GLY A O 1
ATOM 1001 N N . SER A 1 145 ? -6.828 -8.905 14.363 1.00 96.38 145 SER A N 1
ATOM 1002 C CA . SER A 1 145 ? -6.203 -8.617 13.067 1.00 96.38 145 SER A CA 1
ATOM 1003 C C . SER A 1 145 ? -6.141 -7.108 12.815 1.00 96.38 145 SER A C 1
ATOM 1005 O O . SER A 1 145 ? -7.072 -6.366 13.139 1.00 96.38 145 SER A O 1
ATOM 1007 N N . ILE A 1 146 ? -5.024 -6.640 12.257 1.00 97.69 146 ILE A N 1
ATOM 1008 C CA . ILE A 1 146 ? -4.787 -5.223 11.963 1.00 97.69 146 ILE A CA 1
ATOM 1009 C C . ILE A 1 146 ? -4.742 -5.056 10.452 1.00 97.69 146 ILE A C 1
ATOM 1011 O O . ILE A 1 146 ? -3.964 -5.728 9.780 1.00 97.69 146 ILE A O 1
ATOM 1015 N N . VAL A 1 147 ? -5.549 -4.139 9.932 1.00 98.25 147 VAL A N 1
ATOM 1016 C CA . VAL A 1 147 ? -5.584 -3.791 8.511 1.00 98.25 147 VAL A CA 1
ATOM 1017 C C . VAL A 1 147 ? -5.364 -2.293 8.348 1.00 98.25 147 VAL A C 1
ATOM 1019 O O . VAL A 1 147 ? -5.839 -1.495 9.156 1.00 98.25 147 VAL A O 1
ATOM 1022 N N . VAL A 1 148 ? -4.633 -1.902 7.314 1.00 98.31 148 VAL A N 1
ATOM 1023 C CA . VAL A 1 148 ? -4.368 -0.511 6.957 1.00 98.31 148 VAL A CA 1
ATOM 1024 C C . VAL A 1 148 ? -4.840 -0.229 5.540 1.00 98.31 148 VAL A C 1
ATOM 1026 O O . VAL A 1 148 ? -4.916 -1.120 4.693 1.00 98.31 148 VAL A O 1
ATOM 1029 N N . ALA A 1 149 ? -5.152 1.031 5.280 1.00 97.88 149 ALA A N 1
ATOM 1030 C CA . ALA A 1 149 ? -5.424 1.556 3.953 1.00 97.88 149 ALA A CA 1
ATOM 1031 C C . ALA A 1 149 ? -4.926 2.998 3.883 1.00 97.88 149 ALA A C 1
ATOM 1033 O O . ALA A 1 149 ? -4.962 3.709 4.886 1.00 97.88 149 ALA A O 1
ATOM 1034 N N . ASN A 1 150 ? -4.511 3.452 2.705 1.00 95.56 150 ASN A N 1
ATOM 1035 C CA . ASN A 1 150 ? -4.212 4.860 2.471 1.00 95.56 150 ASN A CA 1
ATOM 1036 C C . ASN A 1 150 ? -5.135 5.463 1.416 1.00 95.56 150 ASN A C 1
ATOM 1038 O O . ASN A 1 150 ? -5.829 4.758 0.680 1.00 95.56 150 ASN A O 1
ATOM 1042 N N . SER A 1 151 ? -5.157 6.788 1.374 1.00 93.00 151 SER A N 1
ATOM 1043 C CA . SER A 1 151 ? -6.032 7.562 0.501 1.00 93.00 151 SER A CA 1
ATOM 1044 C C . SER A 1 151 ? -5.682 7.483 -0.985 1.00 93.00 151 SER A C 1
ATOM 1046 O O . SER A 1 151 ? -6.521 7.832 -1.806 1.00 93.00 151 SER A O 1
ATOM 1048 N N . TYR A 1 152 ? -4.505 6.996 -1.373 1.00 92.12 152 TYR A N 1
ATOM 1049 C CA . TYR A 1 152 ? -4.199 6.776 -2.791 1.00 92.12 152 TYR A CA 1
ATOM 1050 C C . TYR A 1 152 ? -4.754 5.430 -3.272 1.00 92.12 152 TYR A C 1
ATOM 1052 O O . TYR A 1 152 ? -5.179 5.311 -4.422 1.00 92.12 152 TYR A O 1
ATOM 1060 N N . GLY A 1 153 ? -4.853 4.448 -2.371 1.00 91.38 153 GLY A N 1
ATOM 1061 C CA . GLY A 1 153 ? -5.432 3.137 -2.643 1.00 91.38 153 GLY A CA 1
ATOM 1062 C C . GLY A 1 153 ? -4.552 2.262 -3.540 1.00 91.38 153 GLY A C 1
ATOM 1063 O O . GLY A 1 153 ? -3.375 2.535 -3.742 1.00 91.38 153 GLY A O 1
ATOM 1064 N N . LEU A 1 154 ? -5.143 1.174 -4.045 1.00 92.94 154 LEU A N 1
ATOM 1065 C CA . LEU A 1 154 ? -4.592 0.294 -5.091 1.00 92.94 154 LEU A CA 1
ATOM 1066 C C . LEU A 1 154 ? -3.134 -0.120 -4.836 1.00 92.94 154 LEU A C 1
ATOM 1068 O O . LEU A 1 154 ? -2.249 0.131 -5.649 1.00 92.94 154 LEU A O 1
ATOM 1072 N N . ALA A 1 155 ? -2.906 -0.741 -3.676 1.00 95.12 155 ALA A N 1
ATOM 1073 C CA . ALA A 1 155 ? -1.617 -1.275 -3.246 1.00 95.12 155 ALA A CA 1
ATOM 1074 C C . ALA A 1 155 ? -0.459 -0.256 -3.143 1.00 95.12 155 ALA A C 1
ATOM 1076 O O . ALA A 1 155 ? 0.684 -0.665 -2.955 1.00 95.12 155 ALA A O 1
ATOM 1077 N N . TYR A 1 156 ? -0.728 1.056 -3.216 1.00 96.00 156 TYR A N 1
ATOM 1078 C CA . TYR A 1 156 ? 0.318 2.070 -3.097 1.00 96.00 156 TYR A CA 1
ATOM 1079 C C . TYR A 1 156 ? 0.987 2.041 -1.718 1.00 96.00 156 TYR A C 1
ATOM 1081 O O . TYR A 1 156 ? 0.312 2.150 -0.694 1.00 96.00 156 TYR A O 1
ATOM 1089 N N . ILE A 1 157 ? 2.314 1.959 -1.694 1.00 95.56 157 ILE A N 1
ATOM 1090 C CA . ILE A 1 157 ? 3.171 2.110 -0.518 1.00 95.56 157 ILE A CA 1
ATOM 1091 C C . ILE A 1 157 ? 4.346 3.023 -0.922 1.00 95.56 157 ILE A C 1
ATOM 1093 O O . ILE A 1 157 ? 5.012 2.732 -1.924 1.00 95.56 157 ILE A O 1
ATOM 1097 N N . PRO A 1 158 ? 4.605 4.121 -0.183 1.00 92.88 158 PRO A N 1
ATOM 1098 C CA . PRO A 1 158 ? 5.744 5.000 -0.433 1.00 92.88 158 PRO A CA 1
ATOM 1099 C C . PRO A 1 158 ? 7.084 4.259 -0.448 1.00 92.88 158 PRO A C 1
ATOM 1101 O O . PRO A 1 158 ? 7.252 3.220 0.192 1.00 92.88 158 PRO A O 1
ATOM 1104 N N . ASP A 1 159 ? 8.050 4.810 -1.181 1.00 90.88 159 ASP A N 1
ATOM 1105 C CA . ASP A 1 159 ? 9.402 4.256 -1.227 1.00 90.88 159 ASP A CA 1
ATOM 1106 C C . ASP A 1 159 ? 10.066 4.239 0.163 1.00 90.88 159 ASP A C 1
ATOM 1108 O O . ASP A 1 159 ? 9.845 5.128 0.986 1.00 90.88 159 ASP A O 1
ATOM 1112 N N . GLY A 1 160 ? 10.848 3.195 0.440 1.00 89.06 160 GLY A N 1
ATOM 1113 C CA . GLY A 1 160 ? 11.514 2.983 1.730 1.00 89.06 160 GLY A CA 1
ATOM 1114 C C . GLY A 1 160 ? 10.594 2.685 2.926 1.00 89.06 160 GLY A C 1
ATOM 1115 O O . GLY A 1 160 ? 11.099 2.504 4.036 1.00 89.06 160 GLY A O 1
ATOM 1116 N N . MET A 1 161 ? 9.270 2.624 2.738 1.00 91.75 161 MET A N 1
ATOM 1117 C CA . MET A 1 161 ? 8.325 2.273 3.798 1.00 91.75 161 MET A CA 1
ATOM 1118 C C . MET A 1 161 ? 8.194 0.753 3.946 1.00 91.75 161 MET A C 1
ATOM 1120 O O . MET A 1 161 ? 8.002 0.026 2.970 1.00 91.75 161 MET A O 1
ATOM 1124 N N . GLU A 1 162 ? 8.219 0.288 5.194 1.00 94.25 162 GLU A N 1
ATOM 1125 C CA . GLU A 1 162 ? 7.967 -1.106 5.556 1.00 94.25 162 GLU A CA 1
ATOM 1126 C C . GLU A 1 162 ? 6.719 -1.221 6.434 1.00 94.25 162 GLU A C 1
ATOM 1128 O O . GLU A 1 162 ? 6.476 -0.396 7.323 1.00 94.25 162 GLU A O 1
ATOM 1133 N N . LEU A 1 163 ? 5.931 -2.274 6.207 1.00 95.06 163 LEU A N 1
ATOM 1134 C CA . LEU A 1 163 ? 4.779 -2.603 7.042 1.00 95.06 163 LEU A CA 1
ATOM 1135 C C . LEU A 1 163 ? 5.107 -3.777 7.969 1.00 95.06 163 LEU A C 1
ATOM 1137 O O . LEU A 1 163 ? 5.638 -4.786 7.505 1.00 95.06 163 LEU A O 1
ATOM 1141 N N . PRO A 1 164 ? 4.728 -3.733 9.260 1.00 95.06 164 PRO A N 1
ATOM 1142 C CA . PRO A 1 164 ? 4.941 -4.864 10.158 1.00 95.06 164 PRO A CA 1
ATOM 1143 C C . PRO A 1 164 ? 4.328 -6.177 9.630 1.00 95.06 164 PRO A C 1
ATOM 1145 O O . PRO A 1 164 ? 3.307 -6.178 8.933 1.00 95.06 164 PRO A O 1
ATOM 1148 N N . ASN A 1 165 ? 4.916 -7.316 10.009 1.00 88.88 165 ASN A N 1
ATOM 1149 C CA . ASN A 1 165 ? 4.556 -8.642 9.476 1.00 88.88 165 ASN A CA 1
ATOM 1150 C C . ASN A 1 165 ? 3.072 -9.012 9.661 1.00 88.88 165 ASN A C 1
ATOM 1152 O O . ASN A 1 165 ? 2.499 -9.697 8.824 1.00 88.88 165 ASN A O 1
ATOM 1156 N N . LYS A 1 166 ? 2.425 -8.533 10.732 1.00 86.31 166 LYS A N 1
ATOM 1157 C CA . LYS A 1 166 ? 1.034 -8.873 11.098 1.00 86.31 166 LYS A CA 1
ATOM 1158 C C . LYS A 1 166 ? 0.012 -7.791 10.709 1.00 86.31 166 LYS A C 1
ATOM 1160 O O . LYS A 1 166 ? -0.980 -7.606 11.411 1.00 86.31 166 LYS A O 1
ATOM 1165 N N . VAL A 1 167 ? 0.281 -7.031 9.645 1.00 95.19 167 VAL A N 1
ATOM 1166 C CA . VAL A 1 167 ? -0.564 -5.911 9.190 1.00 95.19 167 VAL A CA 1
ATOM 1167 C C . VAL A 1 167 ? -1.021 -6.126 7.754 1.00 95.19 167 VAL A C 1
ATOM 1169 O O . VAL A 1 167 ? -0.211 -6.142 6.840 1.00 95.19 167 VAL A O 1
ATOM 1172 N N . TYR A 1 168 ? -2.316 -6.237 7.508 1.00 97.06 168 TYR A N 1
ATOM 1173 C CA . TYR A 1 168 ? -2.834 -6.359 6.145 1.00 97.06 168 TYR A CA 1
ATOM 1174 C C . TYR A 1 168 ? -2.937 -4.987 5.478 1.00 97.06 168 TYR A C 1
ATOM 1176 O O . TYR A 1 168 ? -3.322 -4.021 6.128 1.00 97.06 168 TYR A O 1
ATOM 1184 N N . LEU A 1 169 ? -2.635 -4.889 4.183 1.00 97.75 169 LEU A N 1
ATOM 1185 C CA . LEU A 1 169 ? -2.976 -3.718 3.374 1.00 97.75 169 LEU A CA 1
ATOM 1186 C C . LEU A 1 169 ? -4.244 -4.044 2.584 1.00 97.75 169 LEU A C 1
ATOM 1188 O O . LEU A 1 169 ? -4.204 -4.873 1.680 1.00 97.75 169 LEU A O 1
ATOM 1192 N N . ALA A 1 170 ? -5.359 -3.386 2.911 1.00 97.50 170 ALA A N 1
ATOM 1193 C CA . ALA A 1 170 ? -6.669 -3.716 2.345 1.00 97.50 170 ALA A CA 1
ATOM 1194 C C . ALA A 1 170 ? -6.682 -3.700 0.808 1.00 97.50 170 ALA A C 1
ATOM 1196 O O . ALA A 1 170 ? -7.289 -4.557 0.178 1.00 97.50 170 ALA A O 1
ATOM 1197 N N . SER A 1 171 ? -5.990 -2.734 0.199 1.00 95.50 171 SER A N 1
ATOM 1198 C CA . SER A 1 171 ? -5.947 -2.562 -1.255 1.00 95.50 171 SER A CA 1
ATOM 1199 C C . SER A 1 171 ? -4.926 -3.448 -1.976 1.00 95.50 171 SER A C 1
ATOM 1201 O O . SER A 1 171 ? -4.847 -3.375 -3.200 1.00 95.50 171 SER A O 1
ATOM 1203 N N . ALA A 1 172 ? -4.145 -4.246 -1.242 1.00 95.50 172 ALA A N 1
ATOM 1204 C CA . ALA A 1 172 ? -3.203 -5.223 -1.789 1.00 95.50 172 ALA A CA 1
ATOM 1205 C C . ALA A 1 172 ? -3.694 -6.672 -1.631 1.00 95.50 172 ALA A C 1
ATOM 1207 O O . ALA A 1 172 ? -3.027 -7.592 -2.089 1.00 95.50 172 ALA A O 1
ATOM 1208 N N . ASP A 1 173 ? -4.853 -6.885 -1.006 1.00 95.06 173 ASP A N 1
ATOM 1209 C CA . ASP A 1 173 ? -5.401 -8.219 -0.791 1.00 95.06 173 ASP A CA 1
ATOM 1210 C C . ASP A 1 173 ? -5.930 -8.827 -2.100 1.00 95.06 173 ASP A C 1
ATOM 1212 O O . ASP A 1 173 ? -6.943 -8.388 -2.648 1.00 95.06 173 ASP A O 1
ATOM 1216 N N . HIS A 1 174 ? -5.241 -9.853 -2.598 1.00 91.81 174 HIS A N 1
ATOM 1217 C CA . HIS A 1 174 ? -5.558 -10.506 -3.870 1.00 91.81 174 HIS A CA 1
ATOM 1218 C C . HIS A 1 174 ? -6.880 -11.276 -3.865 1.00 91.81 174 HIS A C 1
ATOM 1220 O O . HIS A 1 174 ? -7.386 -11.603 -4.941 1.00 91.81 174 HIS A O 1
ATOM 1226 N N . ALA A 1 175 ? -7.421 -11.602 -2.688 1.00 94.25 175 ALA A N 1
ATOM 1227 C CA . ALA A 1 175 ? -8.686 -12.315 -2.592 1.00 94.25 175 ALA A CA 1
ATOM 1228 C C . ALA A 1 175 ? -9.873 -11.391 -2.907 1.00 94.25 175 ALA A C 1
ATOM 1230 O O . ALA A 1 175 ? -10.894 -11.858 -3.416 1.00 94.25 175 ALA A O 1
ATOM 1231 N N . ILE A 1 176 ? -9.732 -10.086 -2.653 1.00 94.75 176 ILE A N 1
ATOM 1232 C CA . ILE A 1 176 ? -10.801 -9.108 -2.859 1.00 94.75 176 ILE A CA 1
ATOM 1233 C C . ILE A 1 176 ? -10.951 -8.801 -4.360 1.00 94.75 176 ILE A C 1
ATOM 1235 O O . ILE A 1 176 ? -9.963 -8.492 -5.036 1.00 94.75 176 ILE A O 1
ATOM 1239 N N . PRO A 1 177 ? -12.181 -8.830 -4.911 1.00 94.38 177 PRO A N 1
ATOM 1240 C CA . PRO A 1 177 ? -12.439 -8.440 -6.290 1.00 94.38 177 PRO A CA 1
ATOM 1241 C C . PRO A 1 177 ? -11.918 -7.035 -6.609 1.00 94.38 177 PRO A C 1
ATOM 1243 O O . PRO A 1 177 ? -12.112 -6.079 -5.857 1.00 94.38 177 PRO A O 1
ATOM 1246 N N . VAL A 1 178 ? -11.275 -6.886 -7.768 1.00 93.50 178 VAL A N 1
ATOM 1247 C CA . VAL A 1 178 ? -10.617 -5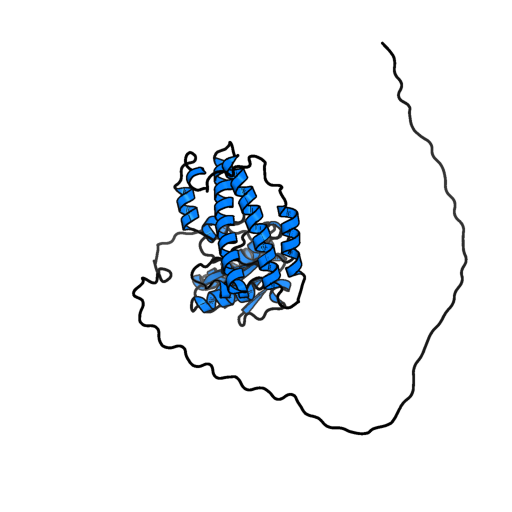.625 -8.148 1.00 93.50 178 VAL A CA 1
ATOM 1248 C C . VAL A 1 178 ? -11.606 -4.462 -8.253 1.00 93.50 178 VAL A C 1
ATOM 1250 O O . VAL A 1 178 ? -11.259 -3.334 -7.915 1.00 93.50 178 VAL A O 1
ATOM 1253 N N . ASP A 1 179 ? -12.843 -4.712 -8.681 1.00 91.44 179 ASP A N 1
ATOM 1254 C CA . ASP A 1 179 ? -13.894 -3.695 -8.736 1.00 91.44 179 ASP A CA 1
ATOM 1255 C C . ASP A 1 179 ? -14.273 -3.180 -7.338 1.00 91.44 179 ASP A C 1
ATOM 1257 O O . ASP A 1 179 ? -14.629 -2.012 -7.183 1.00 91.44 179 ASP A O 1
ATOM 1261 N N . GLU A 1 180 ? -14.161 -4.017 -6.306 1.00 92.25 180 GLU A N 1
ATOM 1262 C CA . GLU A 1 180 ? -14.369 -3.623 -4.914 1.00 92.25 180 GLU A CA 1
ATOM 1263 C C . GLU A 1 180 ? -13.221 -2.765 -4.384 1.00 92.25 180 GLU A C 1
ATOM 1265 O O . GLU A 1 180 ? -13.472 -1.698 -3.816 1.00 92.25 180 GLU A O 1
ATOM 1270 N N . ILE A 1 181 ? -11.975 -3.153 -4.667 1.00 92.38 181 ILE A N 1
ATOM 1271 C CA . ILE A 1 181 ? -10.790 -2.346 -4.343 1.00 92.38 181 ILE A CA 1
ATOM 1272 C C . ILE A 1 181 ? -10.863 -0.981 -5.050 1.00 92.38 181 ILE A C 1
ATOM 1274 O O . ILE A 1 181 ? -10.627 0.057 -4.427 1.00 92.38 181 ILE A O 1
ATOM 1278 N N . ALA A 1 182 ? -11.244 -0.961 -6.331 1.00 91.88 182 ALA A N 1
ATOM 1279 C CA . ALA A 1 182 ? -11.352 0.250 -7.143 1.00 91.88 182 ALA A CA 1
ATOM 1280 C C . ALA A 1 182 ? -12.407 1.230 -6.607 1.00 91.88 182 ALA A C 1
ATOM 1282 O O . ALA A 1 182 ? -12.150 2.432 -6.549 1.00 91.88 182 ALA A O 1
ATOM 1283 N N . ARG A 1 183 ? -13.568 0.729 -6.155 1.00 90.19 183 ARG A N 1
ATOM 1284 C CA . ARG A 1 183 ? -14.615 1.554 -5.520 1.00 90.19 183 ARG A CA 1
ATOM 1285 C C . ARG A 1 183 ? -14.146 2.236 -4.236 1.00 90.19 183 ARG A C 1
ATOM 1287 O O . ARG A 1 183 ? -14.682 3.280 -3.876 1.00 90.19 183 ARG A O 1
ATOM 1294 N N . CYS A 1 184 ? -13.171 1.649 -3.547 1.00 90.50 184 CYS A N 1
ATOM 1295 C CA . CYS A 1 184 ? -12.630 2.186 -2.303 1.00 90.50 184 CYS A CA 1
ATOM 1296 C C . CYS A 1 184 ? -11.443 3.139 -2.517 1.00 90.50 184 CYS A C 1
ATOM 1298 O O . CYS A 1 184 ? -10.939 3.705 -1.543 1.00 90.50 184 CYS A O 1
ATOM 1300 N N . ALA A 1 185 ? -10.985 3.341 -3.759 1.00 89.44 185 ALA A N 1
ATOM 1301 C CA . ALA A 1 185 ? -9.939 4.314 -4.064 1.00 89.44 185 ALA A CA 1
ATOM 1302 C C . ALA A 1 185 ? -10.338 5.697 -3.532 1.00 89.44 185 ALA A C 1
ATOM 1304 O O . ALA A 1 185 ? -11.485 6.114 -3.679 1.00 89.44 185 ALA A O 1
ATOM 1305 N N . THR A 1 186 ? -9.405 6.425 -2.913 1.00 90.44 186 THR A N 1
ATOM 1306 C CA . THR A 1 186 ? -9.669 7.718 -2.244 1.00 90.44 186 THR A CA 1
ATOM 1307 C C . THR A 1 186 ? -10.496 7.658 -0.952 1.00 90.44 186 THR A C 1
ATOM 1309 O O . THR A 1 186 ? -10.678 8.688 -0.301 1.00 90.44 186 THR A O 1
ATOM 1312 N N . TYR A 1 187 ? -10.936 6.467 -0.524 1.00 92.81 187 TYR A N 1
ATOM 1313 C CA . TYR A 1 187 ? -11.774 6.257 0.662 1.00 92.81 187 TYR A CA 1
ATOM 1314 C C . TYR A 1 187 ? -11.204 5.158 1.578 1.00 92.81 187 TYR A C 1
ATOM 1316 O O . TYR A 1 187 ? -11.757 4.060 1.664 1.00 92.81 187 TYR A O 1
ATOM 1324 N N . PRO A 1 188 ? -10.119 5.426 2.325 1.00 95.38 188 PRO A N 1
ATOM 1325 C CA . PRO A 1 188 ? -9.431 4.395 3.105 1.00 95.38 188 PRO A CA 1
ATOM 1326 C C . PRO A 1 188 ? -10.276 3.813 4.252 1.00 95.38 188 PRO A C 1
ATOM 1328 O O . PRO A 1 188 ? -10.121 2.640 4.580 1.00 95.38 188 PRO A O 1
ATOM 1331 N N . VAL A 1 189 ? -11.219 4.577 4.824 1.00 96.75 189 VAL A N 1
ATOM 1332 C CA . VAL A 1 189 ? -12.191 4.033 5.797 1.00 96.75 189 VAL A CA 1
ATOM 1333 C C . VAL A 1 189 ? -13.108 2.995 5.139 1.00 96.75 189 VAL A C 1
ATOM 1335 O O . VAL A 1 189 ? -13.349 1.941 5.722 1.00 96.75 189 VAL A O 1
ATOM 1338 N N . LEU A 1 190 ? -13.564 3.254 3.909 1.00 95.62 190 LEU A N 1
ATOM 1339 C CA . LEU A 1 190 ? -14.368 2.296 3.151 1.00 95.62 190 LEU A CA 1
ATOM 1340 C C . LEU A 1 190 ? -13.541 1.056 2.787 1.00 95.62 190 LEU A C 1
ATOM 1342 O O . LEU A 1 190 ? -14.045 -0.056 2.891 1.00 95.62 190 LEU A O 1
ATOM 1346 N N . ALA A 1 191 ? -12.261 1.230 2.444 1.00 97.00 191 ALA A N 1
ATOM 1347 C CA . ALA A 1 191 ? -11.363 0.122 2.119 1.00 97.00 191 ALA A CA 1
ATOM 1348 C C . ALA A 1 191 ? -11.193 -0.864 3.289 1.00 97.00 191 ALA A C 1
ATOM 1350 O O . ALA A 1 191 ? -11.299 -2.071 3.091 1.00 97.00 191 ALA A O 1
ATOM 1351 N N . VAL A 1 192 ? -10.980 -0.377 4.520 1.00 98.00 192 VAL A N 1
ATOM 1352 C CA . VAL A 1 192 ? -10.857 -1.266 5.694 1.00 98.00 192 VAL A CA 1
ATOM 1353 C C . VAL A 1 192 ? -12.189 -1.912 6.091 1.00 98.00 192 VAL A C 1
ATOM 1355 O O . VAL A 1 192 ? -12.191 -3.025 6.616 1.00 98.00 192 VAL A O 1
ATOM 1358 N N . GLN A 1 193 ? -13.323 -1.252 5.823 1.00 97.12 193 GLN A N 1
ATOM 1359 C CA . GLN A 1 193 ? -14.654 -1.843 5.998 1.00 97.12 193 GLN A CA 1
ATOM 1360 C C . GLN A 1 193 ? -14.918 -2.953 4.977 1.00 97.12 193 GLN A C 1
ATOM 1362 O O . GLN A 1 193 ? -15.363 -4.029 5.369 1.00 97.12 193 GLN A O 1
ATOM 1367 N N . ALA A 1 194 ? -14.619 -2.707 3.699 1.00 96.00 194 ALA A N 1
ATOM 1368 C CA . ALA A 1 194 ? -14.755 -3.683 2.621 1.00 96.00 194 ALA A CA 1
ATOM 1369 C C . ALA A 1 194 ? -13.872 -4.910 2.875 1.00 96.00 194 ALA A C 1
ATOM 1371 O O . ALA A 1 194 ? -14.354 -6.035 2.815 1.00 96.00 194 ALA A O 1
ATOM 1372 N N . TRP A 1 195 ? -12.616 -4.696 3.284 1.00 97.75 195 TRP A N 1
ATOM 1373 C CA . TRP A 1 195 ? -11.711 -5.781 3.663 1.00 97.75 195 TRP A CA 1
ATOM 1374 C C . TRP A 1 195 ? -12.283 -6.645 4.790 1.00 97.75 195 TRP A C 1
ATOM 1376 O O . TRP A 1 195 ? -12.351 -7.865 4.667 1.00 97.75 195 TRP A O 1
ATOM 1386 N N . ALA A 1 196 ? -12.759 -6.023 5.872 1.00 97.38 196 ALA A N 1
ATOM 1387 C CA . ALA A 1 196 ? -13.338 -6.771 6.982 1.00 97.38 196 ALA A CA 1
ATOM 1388 C C . ALA A 1 196 ? -14.606 -7.532 6.564 1.00 97.38 196 ALA A C 1
ATOM 1390 O O . ALA A 1 196 ? -14.765 -8.692 6.929 1.00 97.38 196 ALA A O 1
ATOM 1391 N N . ALA A 1 197 ? -15.478 -6.908 5.767 1.00 96.38 197 ALA A N 1
ATOM 1392 C CA . ALA A 1 197 ? -16.693 -7.541 5.269 1.00 96.38 197 ALA A CA 1
ATOM 1393 C C . ALA A 1 197 ? -16.395 -8.743 4.359 1.00 96.38 197 ALA A C 1
ATOM 1395 O O . ALA A 1 197 ? -17.028 -9.786 4.508 1.00 96.38 197 ALA A O 1
ATOM 1396 N N . PHE A 1 198 ? -15.419 -8.618 3.455 1.00 97.19 198 PHE A N 1
ATOM 1397 C CA . PHE A 1 198 ? -15.012 -9.690 2.549 1.00 97.19 198 PHE A CA 1
ATOM 1398 C C . PHE A 1 198 ? -14.496 -10.923 3.307 1.00 97.19 198 PHE A C 1
ATOM 1400 O O . PHE A 1 198 ? -14.830 -12.054 2.958 1.00 97.19 198 PHE A O 1
ATOM 1407 N N . HIS A 1 199 ? -13.736 -10.704 4.383 1.00 96.94 199 HIS A N 1
ATOM 1408 C CA . HIS A 1 199 ? -13.169 -11.768 5.219 1.00 96.94 199 HIS A CA 1
ATOM 1409 C C . HIS A 1 199 ? -14.099 -12.266 6.337 1.00 96.94 199 HIS A C 1
ATOM 1411 O O . HIS A 1 199 ? -13.655 -13.019 7.202 1.00 96.94 199 HIS A O 1
ATOM 1417 N N . ASP A 1 200 ? -15.373 -11.853 6.346 1.00 96.94 200 ASP A N 1
ATOM 1418 C CA . ASP A 1 200 ? -16.346 -12.161 7.411 1.00 96.94 200 ASP A CA 1
ATOM 1419 C C . ASP A 1 200 ? -15.831 -11.786 8.820 1.00 96.94 200 ASP A C 1
ATOM 1421 O O . ASP A 1 200 ? -16.041 -12.470 9.824 1.00 96.94 200 ASP A O 1
ATOM 1425 N N . MET A 1 201 ? -15.106 -10.669 8.897 1.00 97.12 201 MET A N 1
ATOM 1426 C CA . MET A 1 201 ? -14.536 -10.126 10.123 1.00 97.12 201 MET A CA 1
ATOM 1427 C C . MET A 1 201 ? -15.322 -8.908 10.607 1.00 97.12 201 MET A C 1
ATOM 1429 O O . MET A 1 201 ? -15.788 -8.065 9.845 1.00 97.12 201 MET A O 1
ATOM 1433 N N . THR A 1 202 ? -15.421 -8.758 11.928 1.00 96.94 202 THR A N 1
ATOM 1434 C CA . THR A 1 202 ? -16.039 -7.577 12.544 1.00 96.94 202 THR A CA 1
ATOM 1435 C C . THR A 1 202 ? -14.970 -6.570 12.948 1.00 96.94 202 THR A C 1
ATOM 1437 O O . THR A 1 202 ? -14.076 -6.888 13.736 1.00 96.94 202 THR A O 1
ATOM 1440 N N . LEU A 1 203 ? -15.076 -5.329 12.466 1.00 97.69 203 LEU A N 1
ATOM 1441 C CA . LEU A 1 203 ? -14.227 -4.238 12.940 1.00 97.69 203 LEU A CA 1
ATOM 1442 C C . LEU A 1 203 ? -14.545 -3.901 14.401 1.00 97.69 203 LEU A C 1
ATOM 1444 O O . LEU A 1 203 ? -15.697 -3.790 14.812 1.00 97.69 203 LEU A O 1
ATOM 1448 N N . ARG A 1 204 ? -13.501 -3.707 15.203 1.00 97.00 204 ARG A N 1
ATOM 1449 C CA . ARG A 1 204 ? -13.611 -3.219 16.580 1.00 97.00 204 ARG A CA 1
ATOM 1450 C C . ARG A 1 204 ? -13.443 -1.707 16.646 1.00 97.00 204 ARG A C 1
ATOM 1452 O O . ARG A 1 204 ? -14.160 -1.053 17.401 1.00 97.00 204 ARG A O 1
ATOM 1459 N N . ALA A 1 205 ? -12.461 -1.174 15.926 1.00 97.69 205 ALA A N 1
ATOM 1460 C CA . ALA A 1 205 ? -12.174 0.252 15.898 1.00 97.69 205 ALA A CA 1
ATOM 1461 C C . ALA A 1 205 ? -11.461 0.656 14.606 1.00 97.69 205 ALA A C 1
ATOM 1463 O O . ALA A 1 205 ? -10.729 -0.145 14.021 1.00 97.69 205 ALA A O 1
ATOM 1464 N N . VAL A 1 206 ? -11.638 1.920 14.227 1.00 98.25 206 VAL A N 1
ATOM 1465 C CA . VAL A 1 206 ? -10.894 2.605 13.165 1.00 98.25 206 VAL A CA 1
ATOM 1466 C C . VAL A 1 206 ? -10.119 3.765 13.789 1.00 98.25 206 VAL A C 1
ATOM 1468 O O . VAL A 1 206 ? -10.646 4.487 14.637 1.00 98.25 206 VAL A O 1
ATOM 1471 N N . ILE A 1 207 ? -8.855 3.909 13.403 1.00 98.31 207 ILE A N 1
ATOM 1472 C CA . ILE A 1 207 ? -7.857 4.787 14.010 1.00 98.31 207 ILE A CA 1
ATOM 1473 C C . ILE A 1 207 ? -7.280 5.712 12.933 1.00 98.31 207 ILE A C 1
ATOM 1475 O O . ILE A 1 207 ? -6.878 5.249 11.866 1.00 98.31 207 ILE A O 1
ATOM 1479 N N . GLY A 1 208 ? -7.227 7.007 13.233 1.00 96.75 208 GLY A N 1
ATOM 1480 C CA . GLY A 1 208 ? -6.710 8.066 12.360 1.00 96.75 208 GLY A CA 1
ATOM 1481 C C . GLY A 1 208 ? -6.733 9.416 13.079 1.00 96.75 208 GLY A C 1
ATOM 1482 O O . GLY A 1 208 ? -7.114 9.481 14.250 1.00 96.75 208 GLY A O 1
ATOM 1483 N N . THR A 1 209 ? -6.335 10.499 12.415 1.00 95.12 209 THR A N 1
ATOM 1484 C CA . THR A 1 209 ? -6.455 11.855 12.981 1.00 95.12 209 THR A CA 1
ATOM 1485 C C . THR A 1 209 ? -7.907 12.342 12.972 1.00 95.12 209 THR A C 1
ATOM 1487 O O . THR A 1 209 ? -8.795 11.728 12.368 1.00 95.12 209 THR A O 1
ATOM 1490 N N . ALA A 1 210 ? -8.170 13.461 13.651 1.00 94.12 210 ALA A N 1
ATOM 1491 C CA . ALA A 1 210 ? -9.505 14.050 13.701 1.00 94.12 210 ALA A CA 1
ATOM 1492 C C . ALA A 1 210 ? -10.012 14.408 12.294 1.00 94.12 210 ALA A C 1
ATOM 1494 O O . ALA A 1 210 ? -11.154 14.109 11.955 1.00 94.12 210 ALA A O 1
ATOM 1495 N N . GLU A 1 211 ? -9.144 14.983 11.463 1.00 91.94 211 GLU A N 1
ATOM 1496 C CA . GLU A 1 211 ? -9.436 15.428 10.100 1.00 91.94 211 GLU A CA 1
ATOM 1497 C C . GLU A 1 211 ? -9.771 14.242 9.191 1.00 91.94 211 GLU A C 1
ATOM 1499 O O . GLU A 1 211 ? -10.757 14.275 8.457 1.00 91.94 211 GLU A O 1
ATOM 1504 N N . GLN A 1 212 ? -8.992 13.164 9.291 1.00 93.12 212 GLN A N 1
ATOM 1505 C CA . GLN A 1 212 ? -9.154 11.957 8.477 1.00 93.12 212 GLN A CA 1
ATOM 1506 C C . GLN A 1 212 ? -10.470 11.225 8.775 1.00 93.12 212 GLN A C 1
ATOM 1508 O O . GLN A 1 212 ? -11.067 10.613 7.889 1.00 93.12 212 GLN A O 1
ATOM 1513 N N . LEU A 1 213 ? -10.940 11.290 10.026 1.00 94.00 213 LEU A N 1
ATOM 1514 C CA . LEU A 1 213 ? -12.163 10.621 10.479 1.00 94.00 213 LEU A CA 1
ATOM 1515 C C . LEU A 1 213 ? -13.398 11.538 10.501 1.00 94.00 213 LEU A C 1
ATOM 1517 O O . LEU A 1 213 ? -14.498 11.058 10.800 1.00 94.00 213 LEU A O 1
ATOM 1521 N N . ALA A 1 214 ? -13.246 12.834 10.212 1.00 89.88 214 ALA A N 1
ATOM 1522 C CA . ALA A 1 214 ? -14.310 13.830 10.354 1.00 89.88 214 ALA A CA 1
ATOM 1523 C C . ALA A 1 214 ? -15.511 13.551 9.436 1.00 89.88 214 ALA A C 1
ATOM 1525 O O . ALA A 1 214 ? -16.659 13.674 9.857 1.00 89.88 214 ALA A O 1
ATOM 1526 N N . SER A 1 215 ? -15.246 13.145 8.195 1.00 82.19 215 SER A N 1
ATOM 1527 C CA . SER A 1 215 ? -16.237 13.022 7.117 1.00 82.19 215 SER A CA 1
ATOM 1528 C C . SER A 1 215 ? -16.692 11.587 6.829 1.00 82.19 215 SER A C 1
ATOM 1530 O O . SER A 1 215 ? -17.464 11.371 5.900 1.00 82.19 215 SER A O 1
ATOM 1532 N N . SER A 1 216 ? -16.243 10.604 7.616 1.00 86.19 216 SER A N 1
ATOM 1533 C CA . SER A 1 216 ? -16.574 9.183 7.421 1.00 86.19 216 SER A CA 1
ATOM 1534 C C . SER A 1 216 ? -17.250 8.599 8.655 1.00 86.19 216 SER A C 1
ATOM 1536 O O . SER A 1 216 ? -16.798 8.860 9.765 1.00 86.19 216 SER A O 1
ATOM 1538 N N . ASP A 1 217 ? -18.282 7.772 8.499 1.00 90.75 217 ASP A N 1
ATOM 1539 C CA . ASP A 1 217 ? -18.834 6.964 9.594 1.00 90.75 217 ASP A CA 1
ATOM 1540 C C . ASP A 1 217 ? -18.435 5.489 9.411 1.00 90.75 217 ASP A C 1
ATOM 1542 O O . ASP A 1 217 ? -18.973 4.816 8.531 1.00 90.75 217 ASP A O 1
ATOM 1546 N N . PRO A 1 218 ? -17.484 4.967 10.208 1.00 90.31 218 PRO A N 1
ATOM 1547 C CA . PRO A 1 218 ? -17.055 3.584 10.091 1.00 90.31 218 PRO A CA 1
ATOM 1548 C C . PRO A 1 218 ? -18.073 2.588 10.681 1.00 90.31 218 PRO A C 1
ATOM 1550 O O . PRO A 1 218 ? -17.849 1.382 10.582 1.00 90.31 218 PRO A O 1
ATOM 1553 N N . GLY A 1 219 ? -19.148 3.049 11.338 1.00 92.44 219 GLY A N 1
ATOM 1554 C CA . GLY A 1 219 ? -20.122 2.187 12.023 1.00 92.44 219 GLY A CA 1
ATOM 1555 C C . GLY A 1 219 ? -19.577 1.485 13.276 1.00 92.44 219 GLY A C 1
ATOM 1556 O O . GLY A 1 219 ? -20.266 0.672 13.889 1.00 92.44 219 GLY A O 1
ATOM 1557 N N . VAL A 1 220 ? -18.338 1.796 13.668 1.00 96.06 220 VAL A N 1
ATOM 1558 C CA . VAL A 1 220 ? -17.622 1.242 14.826 1.00 96.06 220 VAL A CA 1
ATOM 1559 C C . VAL A 1 220 ? -16.894 2.355 15.582 1.00 96.06 220 VAL A C 1
ATOM 1561 O O . VAL A 1 220 ? -16.933 3.522 15.191 1.00 96.06 220 VAL A O 1
ATOM 1564 N N . ALA A 1 221 ? -16.217 2.018 16.682 1.00 96.19 221 ALA A N 1
ATOM 1565 C CA . ALA A 1 221 ? -15.503 3.008 17.481 1.00 96.19 221 ALA A CA 1
ATOM 1566 C C . ALA A 1 221 ? -14.428 3.747 16.658 1.00 96.19 221 ALA A C 1
ATOM 1568 O O . ALA A 1 221 ? -13.548 3.123 16.064 1.00 96.19 221 ALA A O 1
ATOM 1569 N N . LYS A 1 222 ? -14.470 5.083 16.680 1.00 96.50 222 LYS A N 1
ATOM 1570 C CA . LYS A 1 222 ? -13.396 5.947 16.175 1.00 96.50 222 LYS A CA 1
ATOM 1571 C C . LYS A 1 222 ? -12.389 6.211 17.286 1.00 96.50 222 LYS A C 1
ATOM 1573 O O . LYS A 1 222 ? -12.772 6.643 18.372 1.00 96.50 222 LYS A O 1
ATOM 1578 N N . ILE A 1 223 ? -11.111 5.989 17.010 1.00 96.56 223 ILE A N 1
ATOM 1579 C CA . ILE A 1 223 ? -10.015 6.374 17.898 1.00 96.56 223 ILE A CA 1
ATOM 1580 C C . ILE A 1 223 ? -9.228 7.470 17.200 1.00 96.56 223 ILE A C 1
ATOM 1582 O O . ILE A 1 223 ? -8.541 7.225 16.213 1.00 96.56 223 ILE A O 1
ATOM 1586 N N . VAL A 1 224 ? -9.351 8.678 17.734 1.00 96.88 224 VAL A N 1
ATOM 1587 C CA . VAL A 1 224 ? -8.628 9.842 17.236 1.00 96.88 224 VAL A CA 1
ATOM 1588 C C . VAL A 1 224 ? -7.207 9.819 17.794 1.00 96.88 224 VAL A C 1
ATOM 1590 O O . VAL A 1 224 ? -7.015 9.675 19.003 1.00 96.88 224 VAL A O 1
ATOM 1593 N N . LEU A 1 225 ? -6.223 9.928 16.907 1.00 95.75 225 LEU A N 1
ATOM 1594 C CA . LEU A 1 225 ? -4.833 10.189 17.260 1.00 95.75 225 LEU A CA 1
ATOM 1595 C C . LEU A 1 225 ? -4.681 11.672 17.577 1.00 95.75 225 LEU A C 1
ATOM 1597 O O . LEU A 1 225 ? -4.993 12.523 16.744 1.00 95.75 225 LEU A O 1
ATOM 1601 N N . GLU A 1 226 ? -4.205 11.974 18.779 1.00 93.44 226 GLU A N 1
ATOM 1602 C CA . GLU A 1 226 ? -3.804 13.334 19.123 1.00 93.44 226 GLU A CA 1
ATOM 1603 C C . GLU A 1 226 ? -2.430 13.624 18.499 1.00 93.44 226 GLU A C 1
ATOM 1605 O O . GLU A 1 226 ? -1.628 12.696 18.365 1.00 93.44 226 GLU A O 1
ATOM 1610 N N . PRO A 1 227 ? -2.109 14.884 18.153 1.00 91.12 227 PRO A N 1
ATOM 1611 C CA . PRO A 1 227 ? -0.787 15.235 17.626 1.00 91.12 227 PRO A CA 1
ATOM 1612 C C . PRO A 1 227 ? 0.358 14.725 18.513 1.00 91.12 227 PRO A C 1
ATOM 1614 O O . PRO A 1 227 ? 1.332 14.171 18.016 1.00 91.12 227 PRO A O 1
ATOM 1617 N N . ASP A 1 228 ? 0.181 14.794 19.835 1.00 89.69 228 ASP A N 1
ATOM 1618 C CA . ASP A 1 228 ? 1.149 14.311 20.823 1.00 89.69 228 ASP A CA 1
ATOM 1619 C C . ASP A 1 228 ? 1.300 12.778 20.853 1.00 89.69 228 ASP A C 1
ATOM 1621 O O . ASP A 1 228 ? 2.217 12.264 21.495 1.00 89.69 228 ASP A O 1
ATOM 1625 N N . ASP A 1 229 ? 0.412 12.006 20.219 1.00 89.00 229 ASP A N 1
ATOM 1626 C CA . ASP A 1 229 ? 0.558 10.552 20.060 1.00 89.00 229 ASP A CA 1
ATOM 1627 C C . ASP A 1 229 ? 1.459 10.172 18.876 1.00 89.00 229 ASP A C 1
ATOM 1629 O O . ASP A 1 229 ? 1.977 9.052 18.850 1.00 89.00 229 ASP A O 1
ATOM 1633 N N . ILE A 1 230 ? 1.628 11.070 17.903 1.00 92.81 230 ILE A N 1
ATOM 1634 C CA . ILE A 1 230 ? 2.343 10.805 16.653 1.00 92.81 230 ILE A CA 1
ATOM 1635 C C . ILE A 1 230 ? 3.855 10.951 16.904 1.00 92.81 230 ILE A C 1
ATOM 1637 O O . ILE A 1 230 ? 4.295 11.973 17.434 1.00 92.81 230 ILE A O 1
ATOM 1641 N N . PRO A 1 231 ? 4.673 9.923 16.611 1.00 92.88 231 PRO A N 1
ATOM 1642 C CA . PRO A 1 231 ? 6.120 10.020 16.753 1.00 92.88 231 PRO A CA 1
ATOM 1643 C C . PRO A 1 231 ? 6.722 10.973 15.710 1.00 92.88 231 PRO A C 1
ATOM 1645 O O . PRO A 1 231 ? 6.141 11.203 14.655 1.00 92.88 231 PRO A O 1
ATOM 1648 N N . GLU A 1 232 ? 7.919 11.489 15.995 1.00 89.38 232 GLU A N 1
ATOM 1649 C CA . GLU A 1 232 ? 8.649 12.371 15.071 1.00 89.38 232 GLU A CA 1
ATOM 1650 C C . GLU A 1 232 ? 9.031 11.662 13.764 1.00 89.38 232 GLU A C 1
ATOM 1652 O O . GLU A 1 232 ? 8.938 12.257 12.696 1.00 89.38 232 GLU A O 1
ATOM 1657 N N . SER A 1 233 ? 9.412 10.384 13.852 1.00 89.94 233 SER A N 1
ATOM 1658 C CA . SER A 1 233 ? 9.614 9.516 12.694 1.00 89.94 233 SER A CA 1
ATOM 1659 C C . SER A 1 233 ? 8.665 8.332 12.753 1.00 89.94 233 SER A C 1
ATOM 1661 O O . SER A 1 233 ? 8.483 7.710 13.805 1.00 89.94 233 SER A O 1
ATOM 1663 N N . GLY A 1 234 ? 8.086 8.009 11.606 1.00 90.94 234 GLY A N 1
ATOM 1664 C CA . GLY A 1 234 ? 7.210 6.870 11.404 1.00 90.94 234 GLY A CA 1
ATOM 1665 C C . GLY A 1 234 ? 7.915 5.627 10.882 1.00 90.94 234 GLY A C 1
ATOM 1666 O O . GLY A 1 234 ? 7.235 4.666 10.517 1.00 90.94 234 GLY A O 1
ATOM 1667 N N . LYS A 1 235 ? 9.253 5.627 10.828 1.00 91.38 235 LYS A N 1
ATOM 1668 C CA . LYS A 1 235 ? 10.034 4.491 10.338 1.00 91.38 235 LYS A CA 1
ATOM 1669 C C . LYS A 1 235 ? 9.744 3.238 11.164 1.00 91.38 235 LYS A C 1
ATOM 1671 O O . LYS A 1 235 ? 9.946 3.214 12.377 1.00 91.38 235 LYS A O 1
ATOM 1676 N N . MET A 1 236 ? 9.292 2.194 10.483 1.00 92.44 236 MET A N 1
ATOM 1677 C CA . MET A 1 236 ? 9.043 0.865 11.037 1.00 92.44 236 MET A CA 1
ATOM 1678 C C . MET A 1 236 ? 9.920 -0.159 10.320 1.00 92.44 236 MET A C 1
ATOM 1680 O O . MET A 1 236 ? 10.493 0.141 9.275 1.00 92.44 236 MET A O 1
ATOM 1684 N N . THR A 1 237 ? 10.014 -1.357 10.894 1.00 91.19 237 THR A N 1
ATOM 1685 C CA . THR A 1 237 ? 10.678 -2.505 10.270 1.00 91.19 237 THR A CA 1
ATOM 1686 C C . THR A 1 237 ? 9.674 -3.625 10.032 1.00 91.19 237 THR A C 1
ATOM 1688 O O . THR A 1 237 ? 8.809 -3.879 10.879 1.00 91.19 237 THR A O 1
ATOM 1691 N N . GLY A 1 238 ? 9.787 -4.300 8.896 1.00 94.31 238 GLY A N 1
ATOM 1692 C CA . GLY A 1 238 ? 8.935 -5.417 8.526 1.00 94.31 238 GLY A CA 1
ATOM 1693 C C . GLY A 1 238 ? 9.079 -5.770 7.055 1.00 94.31 238 GLY A C 1
ATOM 1694 O O . GLY A 1 238 ? 10.181 -5.951 6.552 1.00 94.31 238 GLY A O 1
ATOM 1695 N N . ARG A 1 239 ? 7.940 -5.886 6.383 1.00 96.56 239 ARG A N 1
ATOM 1696 C CA . ARG A 1 239 ? 7.851 -6.274 4.982 1.00 96.56 239 ARG A CA 1
ATOM 1697 C C . ARG A 1 239 ? 8.006 -5.063 4.085 1.00 96.56 239 ARG A C 1
ATOM 1699 O O . ARG A 1 239 ? 7.352 -4.037 4.303 1.00 96.56 239 ARG A O 1
ATOM 1706 N N . SER A 1 240 ? 8.828 -5.219 3.055 1.00 96.44 240 SER A N 1
ATOM 1707 C CA . SER A 1 240 ? 8.989 -4.222 1.995 1.00 96.44 240 SER A CA 1
ATOM 1708 C C . SER A 1 240 ? 7.694 -4.036 1.197 1.00 96.44 240 SER A C 1
ATOM 1710 O O . SER A 1 240 ? 6.809 -4.894 1.213 1.00 96.44 240 SER A O 1
ATOM 1712 N N . ARG A 1 241 ? 7.591 -2.946 0.427 1.00 96.88 241 ARG A N 1
ATOM 1713 C CA . ARG A 1 241 ? 6.428 -2.728 -0.446 1.00 96.88 241 ARG A CA 1
ATOM 1714 C C . ARG A 1 241 ? 6.178 -3.869 -1.433 1.00 96.88 241 ARG A C 1
ATOM 1716 O O . ARG A 1 241 ? 5.024 -4.215 -1.645 1.00 96.88 241 ARG A O 1
ATOM 1723 N N . LEU A 1 242 ? 7.232 -4.473 -1.993 1.00 98.12 242 LEU A N 1
ATOM 1724 C CA . LEU A 1 242 ? 7.089 -5.615 -2.898 1.00 98.12 242 LEU A CA 1
ATOM 1725 C C . LEU A 1 242 ? 6.538 -6.824 -2.143 1.00 98.12 242 LEU A C 1
ATOM 1727 O O . LEU A 1 242 ? 5.578 -7.431 -2.586 1.00 98.12 242 LEU A O 1
ATOM 1731 N N . GLU A 1 243 ? 7.087 -7.127 -0.970 1.00 97.44 243 GLU A N 1
ATOM 1732 C CA . GLU A 1 243 ? 6.639 -8.261 -0.157 1.00 97.44 243 GLU A CA 1
ATOM 1733 C C . GLU A 1 243 ? 5.197 -8.108 0.345 1.00 97.44 243 GLU A C 1
ATOM 1735 O O . GLU A 1 243 ? 4.497 -9.100 0.519 1.00 97.44 243 GLU A O 1
ATOM 1740 N N . VAL A 1 244 ? 4.721 -6.878 0.558 1.00 97.44 244 VAL A N 1
ATOM 1741 C CA . VAL A 1 244 ? 3.316 -6.634 0.913 1.00 97.44 244 VAL A CA 1
ATOM 1742 C C . VAL A 1 244 ? 2.376 -6.919 -0.259 1.00 97.44 244 VAL A C 1
ATOM 1744 O O . VAL A 1 244 ? 1.284 -7.434 -0.025 1.00 97.44 244 VAL A O 1
ATOM 1747 N N . VAL A 1 245 ? 2.760 -6.550 -1.485 1.00 97.19 245 VAL A N 1
ATOM 1748 C CA . VAL A 1 245 ? 1.855 -6.587 -2.647 1.00 97.19 245 VAL A CA 1
ATOM 1749 C C . VAL A 1 245 ? 2.021 -7.817 -3.528 1.00 97.19 245 VAL A C 1
ATOM 1751 O O . VAL A 1 245 ? 1.099 -8.144 -4.256 1.00 97.19 245 VAL A O 1
ATOM 1754 N N . ASP A 1 246 ? 3.179 -8.469 -3.492 1.00 97.25 246 ASP A N 1
ATOM 1755 C CA . ASP A 1 246 ? 3.480 -9.709 -4.200 1.00 97.25 246 ASP A CA 1
ATOM 1756 C C . ASP A 1 246 ? 4.553 -10.502 -3.419 1.00 97.25 246 ASP A C 1
ATOM 1758 O O . ASP A 1 246 ? 5.751 -10.450 -3.733 1.00 97.25 246 ASP A O 1
ATOM 1762 N N . PRO A 1 247 ? 4.144 -11.246 -2.369 1.00 96.31 247 PRO A N 1
ATOM 1763 C CA . PRO A 1 247 ? 5.062 -12.056 -1.569 1.00 96.31 247 PRO A CA 1
ATOM 1764 C C . PRO A 1 247 ? 5.828 -13.097 -2.398 1.00 96.31 247 PRO A C 1
ATOM 1766 O O . PRO A 1 247 ? 6.964 -13.434 -2.069 1.00 96.31 247 PRO A O 1
ATOM 1769 N N . SER A 1 248 ? 5.224 -13.600 -3.482 1.00 96.94 248 SER A N 1
ATOM 1770 C CA . SER A 1 248 ? 5.853 -14.591 -4.358 1.00 96.94 248 SER A CA 1
ATOM 1771 C C . SER A 1 248 ? 6.989 -13.969 -5.166 1.00 96.94 248 SER A C 1
ATOM 1773 O O . SER A 1 248 ? 8.072 -14.550 -5.234 1.00 96.94 248 SER A O 1
ATOM 1775 N N . ALA A 1 249 ? 6.779 -12.787 -5.752 1.00 97.75 249 ALA A N 1
ATOM 1776 C CA . ALA A 1 249 ? 7.832 -12.061 -6.458 1.00 97.75 249 ALA A CA 1
ATOM 1777 C C . ALA A 1 249 ? 8.949 -11.612 -5.503 1.00 97.75 249 ALA A C 1
ATOM 1779 O O . ALA A 1 249 ? 10.126 -11.689 -5.857 1.00 97.75 249 ALA A O 1
ATOM 1780 N N . ALA A 1 250 ? 8.606 -11.204 -4.276 1.00 98.06 250 ALA A N 1
ATOM 1781 C CA . ALA A 1 250 ? 9.596 -10.885 -3.248 1.00 98.06 250 ALA A CA 1
ATOM 1782 C C . ALA A 1 250 ? 10.467 -12.101 -2.886 1.00 98.06 250 ALA A C 1
ATOM 1784 O O . ALA A 1 250 ? 11.693 -11.981 -2.842 1.00 98.06 250 ALA A O 1
ATOM 1785 N N . ALA A 1 251 ? 9.856 -13.275 -2.685 1.00 98.12 251 ALA A N 1
ATOM 1786 C CA . ALA A 1 251 ? 10.579 -14.518 -2.420 1.00 98.12 251 ALA A CA 1
ATOM 1787 C C . ALA A 1 251 ? 11.466 -14.924 -3.608 1.00 98.12 251 ALA A C 1
ATOM 1789 O O . ALA A 1 251 ? 12.648 -15.211 -3.430 1.00 98.12 251 ALA A O 1
ATOM 1790 N N . GLN A 1 252 ? 10.939 -14.851 -4.835 1.00 98.31 252 GLN A N 1
ATOM 1791 C CA . GLN A 1 252 ? 11.711 -15.129 -6.047 1.00 98.31 252 GLN A CA 1
ATOM 1792 C C . GLN A 1 252 ? 12.922 -14.194 -6.179 1.00 98.31 252 GLN A C 1
ATOM 1794 O O . GLN A 1 252 ? 14.016 -14.643 -6.526 1.00 98.31 252 GLN A O 1
ATOM 1799 N N . LEU A 1 253 ? 12.754 -12.901 -5.890 1.00 98.31 253 LEU A N 1
ATOM 1800 C CA . LEU A 1 253 ? 13.855 -11.944 -5.888 1.00 98.31 253 LEU A CA 1
ATOM 1801 C C . LEU A 1 253 ? 14.896 -12.291 -4.815 1.00 98.31 253 LEU A C 1
ATOM 1803 O O . LEU A 1 253 ? 16.092 -12.245 -5.101 1.00 98.31 253 LEU A O 1
ATOM 1807 N N . ALA A 1 254 ? 14.464 -12.652 -3.605 1.00 97.75 254 ALA A N 1
ATOM 1808 C CA . ALA A 1 254 ? 15.355 -13.047 -2.514 1.00 97.75 254 ALA A CA 1
ATOM 1809 C C . ALA A 1 254 ? 16.195 -14.291 -2.862 1.00 97.75 254 ALA A C 1
ATOM 1811 O O . ALA A 1 254 ? 17.392 -14.310 -2.579 1.00 97.75 254 ALA A O 1
ATOM 1812 N N . ASP A 1 255 ? 15.599 -15.271 -3.545 1.00 98.06 255 ASP A N 1
ATOM 1813 C CA . ASP A 1 255 ? 16.266 -16.508 -3.978 1.00 98.06 255 ASP A CA 1
ATOM 1814 C C . ASP A 1 255 ? 17.159 -16.326 -5.221 1.00 98.06 255 ASP A C 1
ATOM 1816 O O . ASP A 1 255 ? 17.999 -17.174 -5.537 1.00 98.06 255 ASP A O 1
ATOM 1820 N N . THR A 1 256 ? 17.003 -15.218 -5.948 1.00 98.31 256 THR A N 1
ATOM 1821 C CA . THR A 1 256 ? 17.778 -14.927 -7.159 1.00 98.31 256 THR A CA 1
ATOM 1822 C C . THR A 1 256 ? 19.141 -14.353 -6.791 1.00 98.31 256 THR A C 1
ATOM 1824 O O . THR A 1 256 ? 19.230 -13.383 -6.042 1.00 98.31 256 THR A O 1
ATOM 1827 N N . THR A 1 257 ? 20.226 -14.907 -7.338 1.00 97.94 257 THR A N 1
ATOM 1828 C CA . THR A 1 257 ? 21.577 -14.360 -7.129 1.00 97.94 257 THR A CA 1
ATOM 1829 C C . THR A 1 257 ? 21.793 -13.079 -7.931 1.00 97.94 257 THR A C 1
ATOM 1831 O O . THR A 1 257 ? 21.158 -12.863 -8.961 1.00 97.94 257 THR A O 1
ATOM 1834 N N . ASP A 1 258 ? 22.745 -12.247 -7.509 1.00 97.31 258 ASP A N 1
ATOM 1835 C CA . ASP A 1 258 ? 23.020 -10.961 -8.165 1.00 97.31 258 ASP A CA 1
ATOM 1836 C C . ASP A 1 258 ? 23.333 -11.102 -9.668 1.00 97.31 258 ASP A C 1
ATOM 1838 O O . ASP A 1 258 ? 22.911 -10.282 -10.474 1.00 97.31 258 ASP A O 1
ATOM 1842 N N . GLN A 1 259 ? 23.995 -12.190 -10.082 1.00 96.50 259 GLN A N 1
ATOM 1843 C CA . GLN A 1 259 ? 24.321 -12.447 -11.494 1.00 96.50 259 GLN A CA 1
ATOM 1844 C C . GLN A 1 259 ? 23.100 -12.791 -12.361 1.00 96.50 259 GLN A C 1
ATOM 1846 O O . GLN A 1 259 ? 23.213 -12.824 -13.584 1.00 96.50 259 GLN A O 1
ATOM 1851 N N . ARG A 1 260 ? 21.964 -13.111 -11.734 1.00 97.25 260 ARG A N 1
ATOM 1852 C CA . ARG A 1 260 ? 20.731 -13.590 -12.372 1.00 97.25 260 ARG A CA 1
ATOM 1853 C C . ARG A 1 260 ? 19.585 -12.578 -12.256 1.00 97.25 260 ARG A C 1
ATOM 1855 O O . ARG A 1 260 ? 18.471 -12.865 -12.677 1.00 97.25 260 ARG A O 1
ATOM 1862 N N . LEU A 1 261 ? 19.835 -11.386 -11.705 1.00 97.75 261 LEU A N 1
ATOM 1863 C CA . LEU A 1 261 ? 18.804 -10.363 -11.478 1.00 97.75 261 LEU A CA 1
ATOM 1864 C C . LEU A 1 261 ? 18.076 -9.947 -12.763 1.00 97.75 261 LEU A C 1
ATOM 1866 O O . LEU A 1 261 ? 16.861 -9.769 -12.753 1.00 97.75 261 LEU A O 1
ATOM 1870 N N . LEU A 1 262 ? 18.797 -9.849 -13.883 1.00 96.69 262 LEU A N 1
ATOM 1871 C CA . LEU A 1 262 ? 18.209 -9.487 -15.175 1.00 96.69 262 LEU A CA 1
ATOM 1872 C C . LEU A 1 262 ? 17.277 -10.565 -15.745 1.00 96.69 262 LEU A C 1
ATOM 1874 O O . LEU A 1 262 ? 16.451 -10.246 -16.593 1.00 96.69 262 LEU A O 1
ATOM 1878 N N . ASP A 1 263 ? 17.357 -11.812 -15.270 1.00 96.75 263 ASP A N 1
ATOM 1879 C CA . ASP A 1 263 ? 16.438 -12.874 -15.700 1.00 96.75 263 ASP A CA 1
ATOM 1880 C C . ASP A 1 263 ? 15.016 -12.684 -15.150 1.00 96.75 263 ASP A C 1
ATOM 1882 O O . ASP A 1 263 ? 14.085 -13.331 -15.626 1.00 96.75 263 ASP A O 1
ATOM 1886 N N . LEU A 1 264 ? 14.844 -11.811 -14.150 1.00 97.06 264 LEU A N 1
ATOM 1887 C CA . LEU A 1 264 ? 13.539 -11.433 -13.603 1.00 97.06 264 LEU A CA 1
ATOM 1888 C C . LEU A 1 264 ? 12.860 -10.319 -14.410 1.00 97.06 264 LEU A C 1
ATOM 1890 O O . LEU A 1 264 ? 11.700 -10.002 -14.156 1.00 97.06 264 LEU A O 1
ATOM 1894 N N . LEU A 1 265 ? 13.573 -9.707 -15.357 1.00 96.88 265 LEU A N 1
ATOM 1895 C CA . LEU A 1 265 ? 13.106 -8.554 -16.116 1.00 96.88 265 LEU A CA 1
ATOM 1896 C C . LEU A 1 265 ? 12.705 -8.946 -17.542 1.00 96.88 265 LEU A C 1
ATOM 1898 O O . LEU A 1 265 ? 13.223 -9.914 -18.105 1.00 96.88 265 LEU A O 1
ATOM 1902 N N . PRO A 1 266 ? 11.830 -8.161 -18.193 1.00 95.44 266 PRO A N 1
ATOM 1903 C CA . PRO A 1 266 ? 11.663 -8.242 -19.631 1.00 95.44 266 PRO A CA 1
ATOM 1904 C C . PRO A 1 266 ? 12.979 -7.870 -20.339 1.00 95.44 266 PRO A C 1
ATOM 1906 O O . PRO A 1 266 ? 13.831 -7.181 -19.758 1.00 95.44 266 PRO A O 1
ATOM 1909 N N . PRO A 1 267 ? 13.137 -8.272 -21.615 1.00 91.81 267 PRO A N 1
ATOM 1910 C CA . PRO A 1 267 ? 14.275 -7.865 -22.428 1.00 91.81 267 PRO A CA 1
ATOM 1911 C C . PRO A 1 267 ? 14.484 -6.350 -22.395 1.00 91.81 267 PRO A C 1
ATOM 1913 O O . PRO A 1 267 ? 13.516 -5.585 -22.354 1.00 91.81 267 PRO A O 1
ATOM 1916 N N . ALA A 1 268 ? 15.748 -5.927 -22.440 1.00 86.38 268 ALA A N 1
ATOM 1917 C CA . ALA A 1 268 ? 16.090 -4.513 -22.463 1.00 86.38 268 ALA A CA 1
ATOM 1918 C C . ALA A 1 268 ? 15.382 -3.799 -23.634 1.00 86.38 268 ALA A C 1
ATOM 1920 O O . ALA A 1 268 ? 15.332 -4.350 -24.744 1.00 86.38 268 ALA A O 1
ATOM 1921 N N . PRO A 1 269 ? 14.843 -2.586 -23.417 1.00 79.88 269 PRO A N 1
ATOM 1922 C CA . PRO A 1 269 ? 14.325 -1.763 -24.499 1.00 79.88 269 PRO A CA 1
ATOM 1923 C C . PRO A 1 269 ? 15.378 -1.543 -25.591 1.00 79.88 269 PRO A C 1
ATOM 1925 O O . PRO A 1 269 ? 16.574 -1.454 -25.320 1.00 79.88 269 PRO A O 1
ATOM 1928 N N . VAL A 1 270 ? 14.928 -1.440 -26.844 1.00 78.06 270 VAL A N 1
ATOM 1929 C CA . VAL A 1 270 ? 15.817 -1.161 -27.988 1.00 78.06 270 VAL A CA 1
ATOM 1930 C C . VAL A 1 270 ? 16.378 0.263 -27.965 1.00 78.06 270 VAL A C 1
ATOM 1932 O O . VAL A 1 270 ? 17.423 0.514 -28.564 1.00 78.06 270 VAL A O 1
ATOM 1935 N N . ASP A 1 271 ? 15.686 1.188 -27.294 1.00 75.12 271 ASP A N 1
ATOM 1936 C CA . ASP A 1 271 ? 16.170 2.544 -27.062 1.00 75.12 271 ASP A CA 1
ATOM 1937 C C . ASP A 1 271 ? 17.089 2.555 -25.839 1.00 75.12 271 ASP A C 1
ATOM 1939 O O . ASP A 1 271 ? 16.702 2.151 -24.744 1.00 75.12 271 ASP A O 1
ATOM 1943 N N . VAL A 1 272 ? 18.321 3.005 -26.057 1.00 70.81 272 VAL A N 1
ATOM 1944 C CA . VAL A 1 272 ? 19.367 3.092 -25.033 1.00 70.81 272 VAL A CA 1
ATOM 1945 C C . VAL A 1 272 ? 19.336 4.419 -24.277 1.00 70.81 272 VAL A C 1
ATOM 1947 O O . VAL A 1 272 ? 20.095 4.591 -23.325 1.00 70.81 272 VAL A O 1
ATOM 1950 N N . ASN A 1 273 ? 18.516 5.380 -24.712 1.00 80.00 273 ASN A N 1
ATOM 1951 C CA . ASN A 1 273 ? 18.394 6.652 -24.016 1.00 80.00 273 ASN A CA 1
ATOM 1952 C C . ASN A 1 273 ? 17.542 6.486 -22.750 1.00 80.00 273 ASN A C 1
ATOM 1954 O O . ASN A 1 273 ? 16.511 5.809 -22.791 1.00 80.00 273 ASN A O 1
ATOM 1958 N N . PRO A 1 274 ? 17.926 7.128 -21.632 1.00 81.25 274 PRO A N 1
ATOM 1959 C CA . PRO A 1 274 ? 17.115 7.097 -20.427 1.00 81.25 274 PRO A CA 1
ATOM 1960 C C . PRO A 1 274 ? 15.754 7.757 -20.691 1.00 81.25 274 PRO A C 1
ATOM 1962 O O . PRO A 1 274 ? 15.715 8.836 -21.297 1.00 81.25 274 PRO A O 1
ATOM 1965 N N . PRO A 1 275 ? 14.643 7.168 -20.212 1.00 88.12 275 PRO A N 1
ATOM 1966 C CA . PRO A 1 275 ? 13.354 7.840 -20.251 1.00 88.12 275 PRO A CA 1
ATOM 1967 C C . PRO A 1 275 ? 13.429 9.141 -19.440 1.00 88.12 275 PRO A C 1
ATOM 1969 O O . PRO A 1 275 ? 14.104 9.212 -18.409 1.00 88.12 275 PRO A O 1
ATOM 1972 N N . GLY A 1 276 ? 12.749 10.190 -19.908 1.00 91.88 276 GLY A N 1
ATOM 1973 C CA . GLY A 1 276 ? 12.668 11.450 -19.167 1.00 91.88 276 GLY A CA 1
ATOM 1974 C C . GLY A 1 276 ? 11.990 11.235 -17.812 1.00 91.88 276 GLY A C 1
ATOM 1975 O O . GLY A 1 276 ? 10.954 10.585 -17.744 1.00 91.88 276 GLY A O 1
ATOM 1976 N N . ASP A 1 277 ? 12.542 11.761 -16.714 1.00 93.94 277 ASP A N 1
ATOM 1977 C CA . ASP A 1 277 ? 11.939 11.572 -15.386 1.00 93.94 277 ASP A CA 1
ATOM 1978 C C . ASP A 1 277 ? 10.784 12.559 -15.128 1.00 93.94 277 ASP A C 1
ATOM 1980 O O . ASP A 1 277 ? 10.925 13.598 -14.477 1.00 93.94 277 ASP A O 1
ATOM 1984 N N . GLU A 1 278 ? 9.609 12.216 -15.650 1.00 95.94 278 GLU A N 1
ATOM 1985 C CA . GLU A 1 278 ? 8.361 12.965 -15.486 1.00 95.94 278 GLU A CA 1
ATOM 1986 C C . GLU A 1 278 ? 7.598 12.621 -14.195 1.00 95.94 278 GLU A C 1
ATOM 1988 O O . GLU A 1 278 ? 6.495 13.132 -13.980 1.00 95.94 278 GLU A O 1
ATOM 1993 N N . ARG A 1 279 ? 8.166 11.798 -13.293 1.00 94.19 279 ARG A N 1
ATOM 1994 C CA . ARG A 1 279 ? 7.467 11.340 -12.075 1.00 94.19 279 ARG A CA 1
ATOM 1995 C C . ARG A 1 279 ? 6.933 12.498 -11.244 1.00 94.19 279 ARG A C 1
ATOM 1997 O O . ARG A 1 279 ? 5.818 12.413 -10.754 1.00 94.19 279 ARG A O 1
ATOM 2004 N N . HIS A 1 280 ? 7.681 13.593 -11.128 1.00 92.19 280 HIS A N 1
ATOM 2005 C CA . HIS A 1 280 ? 7.251 14.778 -10.383 1.00 92.19 280 HIS A CA 1
ATOM 2006 C C . HIS A 1 280 ? 5.999 15.448 -10.983 1.00 92.19 280 HIS A C 1
ATOM 2008 O O . HIS A 1 280 ? 5.097 15.844 -10.245 1.00 92.19 280 HIS A O 1
ATOM 2014 N N . MET A 1 281 ? 5.905 15.534 -12.314 1.00 95.31 281 MET A N 1
ATOM 2015 C CA . MET A 1 281 ? 4.728 16.077 -13.000 1.00 95.31 281 MET A CA 1
ATOM 2016 C C . MET A 1 281 ? 3.536 15.135 -12.871 1.00 95.31 281 MET A C 1
ATOM 2018 O O . MET A 1 281 ? 2.441 15.564 -12.518 1.00 95.31 281 MET A O 1
ATOM 2022 N N . LEU A 1 282 ? 3.753 13.840 -13.103 1.00 95.81 282 LEU A N 1
ATOM 2023 C CA . LEU A 1 282 ? 2.708 12.824 -12.989 1.00 95.81 282 LEU A CA 1
ATOM 2024 C C . LEU A 1 282 ? 2.203 12.679 -11.547 1.00 95.81 282 LEU A C 1
ATOM 2026 O O . LEU A 1 282 ? 1.014 12.455 -11.335 1.00 95.81 282 LEU A O 1
ATOM 2030 N N . TRP A 1 283 ? 3.073 12.881 -10.556 1.00 93.06 283 TRP A N 1
ATOM 2031 C CA . TRP A 1 283 ? 2.698 12.950 -9.145 1.00 93.06 283 TRP A CA 1
ATOM 2032 C C . TRP A 1 283 ? 1.773 14.134 -8.861 1.00 93.06 283 TRP A C 1
ATOM 2034 O O . TRP A 1 283 ? 0.771 14.002 -8.161 1.00 93.06 283 TRP A O 1
ATOM 2044 N N . PHE A 1 284 ? 2.054 15.294 -9.459 1.00 92.00 284 PHE A N 1
ATOM 2045 C CA . PHE A 1 284 ? 1.153 16.439 -9.369 1.00 92.00 284 PHE A CA 1
ATOM 2046 C C . PHE A 1 284 ? -0.211 16.150 -10.012 1.00 92.00 284 PHE A C 1
ATOM 2048 O O . PHE A 1 284 ? -1.242 16.475 -9.425 1.00 92.00 284 PHE A O 1
ATOM 2055 N N . GLU A 1 285 ? -0.244 15.492 -11.175 1.00 94.06 285 GLU A N 1
ATOM 2056 C CA . GLU A 1 285 ? -1.500 15.064 -11.809 1.00 94.06 285 GLU A CA 1
ATOM 2057 C C . GLU A 1 285 ? -2.279 14.056 -10.952 1.00 94.06 285 GLU A C 1
ATOM 2059 O O . GLU A 1 285 ? -3.502 14.161 -10.856 1.00 94.06 285 GLU A O 1
ATOM 2064 N N . LEU A 1 286 ? -1.586 13.131 -10.280 1.00 92.50 286 LEU A N 1
ATOM 2065 C CA . LEU A 1 286 ? -2.172 12.169 -9.343 1.00 92.50 286 LEU A CA 1
ATOM 2066 C C . LEU A 1 286 ? -2.874 12.855 -8.163 1.00 92.50 286 LEU A C 1
ATOM 2068 O O . LEU A 1 286 ? -3.937 12.414 -7.735 1.00 92.50 286 LEU A O 1
ATOM 2072 N N . MET A 1 287 ? -2.317 13.957 -7.660 1.00 91.31 287 MET A N 1
ATOM 2073 C CA . MET A 1 287 ? -2.899 14.698 -6.538 1.00 91.31 287 MET A CA 1
ATOM 2074 C C . MET A 1 287 ? -4.142 15.511 -6.923 1.00 91.31 287 MET A C 1
ATOM 2076 O O . MET A 1 287 ? -5.005 15.752 -6.077 1.00 91.31 287 MET A O 1
ATOM 2080 N N . LYS A 1 288 ? -4.281 15.950 -8.182 1.00 91.06 288 LYS A N 1
ATOM 2081 C CA . LYS A 1 288 ? -5.381 16.850 -8.581 1.00 91.06 288 LYS A CA 1
ATOM 2082 C C . LYS A 1 288 ? -6.777 16.287 -8.278 1.00 91.06 288 LYS A C 1
ATOM 2084 O O . LYS A 1 288 ? -7.562 17.023 -7.672 1.00 91.06 288 LYS A O 1
ATOM 2089 N N . PRO A 1 289 ? -7.127 15.031 -8.624 1.00 91.00 289 PRO A N 1
ATOM 2090 C CA . PRO A 1 289 ? -8.444 14.472 -8.311 1.00 91.00 289 PRO A CA 1
ATOM 2091 C C . PRO A 1 289 ? -8.777 14.467 -6.815 1.00 91.00 289 PRO A C 1
ATOM 2093 O O . PRO A 1 289 ? -9.944 14.626 -6.456 1.00 91.00 289 PRO A O 1
ATOM 2096 N N . MET A 1 290 ? -7.767 14.369 -5.944 1.00 86.94 290 MET A N 1
ATOM 2097 C CA . MET A 1 290 ? -7.937 14.367 -4.485 1.00 86.94 290 MET A CA 1
ATOM 2098 C C . MET A 1 290 ? -8.433 15.712 -3.935 1.00 86.94 290 MET A C 1
ATOM 2100 O O . MET A 1 290 ? -9.039 15.753 -2.866 1.00 86.94 290 MET A O 1
ATOM 2104 N N . THR A 1 291 ? -8.238 16.808 -4.675 1.00 86.25 291 THR A N 1
ATOM 2105 C CA . THR A 1 291 ? -8.743 18.149 -4.314 1.00 86.25 291 THR A CA 1
ATOM 2106 C C . THR A 1 291 ? -10.232 18.339 -4.627 1.00 86.25 291 THR A C 1
ATOM 2108 O O . THR A 1 291 ? -10.834 19.335 -4.224 1.00 86.25 291 THR A O 1
ATOM 2111 N N . SER A 1 292 ? -10.839 17.401 -5.361 1.00 85.62 292 SER A N 1
ATOM 2112 C CA . SER A 1 292 ? -12.198 17.515 -5.880 1.00 85.62 292 SER A CA 1
ATOM 2113 C C . SER A 1 292 ? -13.206 16.693 -5.074 1.00 85.62 292 SER A C 1
ATOM 2115 O O . SER A 1 292 ? -12.917 15.610 -4.557 1.00 85.62 292 SER A O 1
ATOM 2117 N N . THR A 1 293 ? -14.440 17.190 -5.018 1.00 82.94 293 THR A N 1
ATOM 2118 C CA . THR A 1 293 ? -15.623 16.473 -4.511 1.00 82.94 293 THR A CA 1
ATOM 2119 C C . THR A 1 293 ? -16.575 16.051 -5.636 1.00 82.94 293 THR A C 1
ATOM 2121 O O . THR A 1 293 ? -17.672 15.565 -5.365 1.00 82.94 293 THR A O 1
ATOM 2124 N N . ALA A 1 294 ? -16.179 16.244 -6.899 1.00 85.81 294 ALA A N 1
ATOM 2125 C CA . ALA A 1 294 ? -17.001 15.907 -8.055 1.00 85.81 294 ALA A CA 1
ATOM 2126 C C . ALA A 1 294 ? -17.181 14.390 -8.217 1.00 85.81 294 ALA A C 1
ATOM 2128 O O . ALA A 1 294 ? -16.280 13.599 -7.932 1.00 85.81 294 ALA A O 1
ATOM 2129 N N . THR A 1 295 ? -18.337 13.992 -8.748 1.00 83.69 295 THR A N 1
ATOM 2130 C CA . THR A 1 295 ? -18.621 12.602 -9.116 1.00 83.69 295 THR A CA 1
ATOM 2131 C C . THR A 1 295 ? -17.611 12.104 -10.154 1.00 83.69 295 THR A C 1
ATOM 2133 O O . THR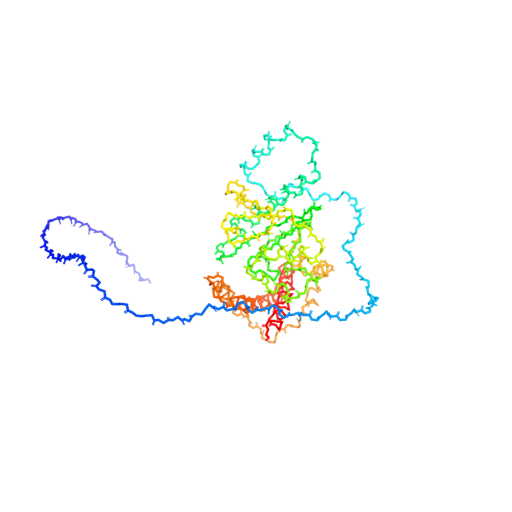 A 1 295 ? -17.320 12.810 -11.120 1.00 83.69 295 THR A O 1
ATOM 2136 N N . GLY A 1 296 ? -17.097 10.882 -9.985 1.00 83.81 296 GLY A N 1
ATOM 2137 C CA . GLY A 1 296 ? -16.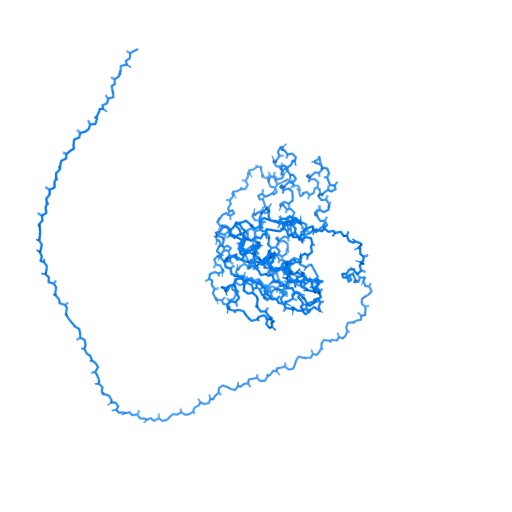126 10.279 -10.906 1.00 83.81 296 GLY A CA 1
ATOM 2138 C C . GLY A 1 296 ? -14.667 10.660 -10.632 1.00 83.81 296 GLY A C 1
ATOM 2139 O O . GLY A 1 296 ? -13.789 10.322 -11.434 1.00 83.81 296 GLY A O 1
ATOM 2140 N N . ARG A 1 297 ? -14.388 11.334 -9.506 1.00 88.00 297 ARG A N 1
ATOM 2141 C CA . ARG A 1 297 ? -13.021 11.651 -9.065 1.00 88.00 297 ARG A CA 1
ATOM 2142 C C . ARG A 1 297 ? -12.158 10.403 -8.873 1.00 88.00 297 ARG A C 1
ATOM 2144 O O . ARG A 1 297 ? -10.966 10.455 -9.134 1.00 88.00 297 ARG A O 1
ATOM 2151 N N . GLU A 1 298 ? -12.753 9.280 -8.483 1.00 88.88 298 GLU A N 1
ATOM 2152 C CA . GLU A 1 298 ? -12.078 8.002 -8.256 1.00 88.88 298 GLU A CA 1
ATOM 2153 C C . GLU A 1 298 ? -11.523 7.475 -9.577 1.00 88.88 298 GLU A C 1
ATOM 2155 O O . GLU A 1 298 ? -10.346 7.157 -9.681 1.00 88.88 298 GLU A O 1
ATOM 2160 N N . ALA A 1 299 ? -12.337 7.480 -10.636 1.00 90.25 299 ALA A N 1
ATOM 2161 C CA . ALA A 1 299 ? -11.887 7.078 -11.963 1.00 90.25 299 ALA A CA 1
ATOM 2162 C C . ALA A 1 299 ? -10.817 8.034 -12.522 1.00 90.25 299 ALA A C 1
ATOM 2164 O O . ALA A 1 299 ? -9.906 7.600 -13.225 1.00 90.25 299 ALA A O 1
ATOM 2165 N N . ALA A 1 300 ? -10.909 9.339 -12.241 1.00 92.81 300 ALA A N 1
ATOM 2166 C CA . ALA A 1 300 ? -9.862 10.294 -12.610 1.00 92.81 300 ALA A CA 1
ATOM 2167 C C . ALA A 1 300 ? -8.546 10.018 -11.857 1.00 92.81 300 ALA A C 1
ATOM 2169 O O . ALA A 1 300 ? -7.492 9.963 -12.489 1.00 92.81 300 ALA A O 1
ATOM 2170 N N . HIS A 1 301 ? -8.626 9.764 -10.546 1.00 94.19 301 HIS A N 1
ATOM 2171 C CA . HIS A 1 301 ? -7.504 9.359 -9.693 1.00 94.19 301 HIS A CA 1
ATOM 2172 C C . HIS A 1 301 ? -6.836 8.085 -10.205 1.00 94.19 301 HIS A C 1
ATOM 2174 O O . HIS A 1 301 ? -5.633 8.078 -10.429 1.00 94.19 301 HIS A O 1
ATOM 2180 N N . LEU A 1 302 ? -7.610 7.037 -10.498 1.00 94.81 302 LEU A N 1
ATOM 2181 C CA . LEU A 1 302 ? -7.082 5.767 -11.006 1.00 94.81 302 LEU A CA 1
ATOM 2182 C C . LEU A 1 302 ? -6.355 5.921 -12.348 1.00 94.81 302 LEU A C 1
ATOM 2184 O O . LEU A 1 302 ? -5.309 5.308 -12.546 1.00 94.81 302 LEU A O 1
ATOM 2188 N N . ARG A 1 303 ? -6.862 6.759 -13.266 1.00 96.19 303 ARG A N 1
ATOM 2189 C CA . ARG A 1 303 ? -6.187 7.027 -14.550 1.00 96.19 303 ARG A CA 1
ATOM 2190 C C . ARG A 1 303 ? -4.867 7.767 -14.354 1.00 96.19 303 ARG A C 1
ATOM 2192 O O . ARG A 1 303 ? -3.869 7.386 -14.963 1.00 96.19 303 ARG A O 1
ATOM 2199 N N . ALA A 1 304 ? -4.857 8.795 -13.505 1.00 96.38 304 ALA A N 1
ATOM 2200 C CA . ALA A 1 304 ? -3.637 9.527 -13.177 1.00 96.38 304 ALA A CA 1
ATOM 2201 C C . ALA A 1 304 ? -2.621 8.619 -12.466 1.00 96.38 304 ALA A C 1
ATOM 2203 O O . ALA A 1 304 ? -1.436 8.634 -12.798 1.00 96.38 304 ALA A O 1
ATOM 2204 N N . PHE A 1 305 ? -3.093 7.752 -11.564 1.00 96.62 305 PHE A N 1
ATOM 2205 C CA . PHE A 1 305 ? -2.237 6.805 -10.861 1.00 96.62 305 PHE A CA 1
ATOM 2206 C C . PHE A 1 305 ? -1.633 5.778 -11.812 1.00 96.62 305 PHE A C 1
ATOM 2208 O O . PHE A 1 305 ? -0.436 5.521 -11.756 1.00 96.62 305 PHE A O 1
ATOM 2215 N N . ARG A 1 306 ? -2.421 5.259 -12.757 1.00 97.56 306 ARG A N 1
ATOM 2216 C CA . ARG A 1 306 ? -1.925 4.347 -13.791 1.00 97.56 306 ARG A CA 1
ATOM 2217 C C . ARG A 1 306 ? -0.825 4.990 -14.632 1.00 97.56 306 ARG A C 1
ATOM 2219 O O . ARG A 1 306 ? 0.158 4.323 -14.934 1.00 97.56 306 ARG A O 1
ATOM 2226 N N . ALA A 1 307 ? -0.961 6.267 -14.993 1.00 98.06 307 ALA A N 1
ATOM 2227 C CA . ALA A 1 307 ? 0.080 6.990 -15.726 1.00 98.06 307 ALA A CA 1
ATOM 2228 C C . ALA A 1 307 ? 1.372 7.131 -14.901 1.00 98.06 307 ALA A C 1
ATOM 2230 O O . ALA A 1 307 ? 2.452 6.827 -15.400 1.00 98.06 307 ALA A O 1
ATOM 2231 N N . TYR A 1 308 ? 1.260 7.517 -13.626 1.00 97.50 308 TYR A N 1
ATOM 2232 C CA . TYR A 1 308 ? 2.407 7.603 -12.719 1.00 97.50 308 TYR A CA 1
ATOM 2233 C C . TYR A 1 308 ? 3.091 6.243 -12.491 1.00 97.50 308 TYR A C 1
ATOM 2235 O O . TYR A 1 308 ? 4.320 6.158 -12.525 1.00 97.50 308 TYR A O 1
ATOM 2243 N N . ALA A 1 309 ? 2.310 5.181 -12.275 1.00 98.06 309 ALA A N 1
ATOM 2244 C CA . ALA A 1 309 ? 2.815 3.833 -12.032 1.00 98.06 309 ALA A CA 1
ATOM 2245 C C . ALA A 1 309 ? 3.530 3.264 -13.266 1.00 98.06 309 ALA A C 1
ATOM 2247 O O . ALA A 1 309 ? 4.644 2.765 -13.132 1.00 98.06 309 ALA A O 1
ATOM 2248 N N . ALA A 1 310 ? 2.949 3.423 -14.461 1.00 97.69 310 ALA A N 1
ATOM 2249 C CA . ALA A 1 310 ? 3.574 2.998 -15.713 1.00 97.69 310 ALA A CA 1
ATOM 2250 C C . ALA A 1 310 ? 4.904 3.730 -15.958 1.00 97.69 310 ALA A C 1
ATOM 2252 O O . ALA A 1 310 ? 5.917 3.099 -16.247 1.00 97.69 310 ALA A O 1
ATOM 2253 N N . HIS A 1 311 ? 4.937 5.049 -15.746 1.00 97.69 311 HIS A N 1
ATOM 2254 C CA . HIS A 1 311 ? 6.168 5.830 -15.891 1.00 97.69 311 HIS A CA 1
ATOM 2255 C C . HIS A 1 311 ? 7.237 5.438 -14.859 1.00 97.69 311 HIS A C 1
ATOM 2257 O O . HIS A 1 311 ? 8.422 5.324 -15.168 1.00 97.69 311 HIS A O 1
ATOM 2263 N N . SER A 1 312 ? 6.823 5.173 -13.617 1.00 97.69 312 SER A N 1
ATOM 2264 C CA . SER A 1 312 ? 7.726 4.696 -12.562 1.00 97.69 312 SER A CA 1
ATOM 2265 C C . SER A 1 312 ? 8.270 3.297 -12.863 1.00 97.69 312 SER A C 1
ATOM 2267 O O . SER A 1 312 ? 9.444 3.034 -12.603 1.00 97.69 312 SER A O 1
ATOM 2269 N N . GLN A 1 313 ? 7.453 2.430 -13.469 1.00 97.00 313 GLN A N 1
ATOM 2270 C CA . GLN A 1 313 ? 7.877 1.126 -13.968 1.00 97.00 313 GLN A CA 1
ATOM 2271 C C . GLN A 1 313 ? 8.950 1.271 -15.058 1.00 97.00 313 GLN A C 1
ATOM 2273 O O . GLN A 1 313 ? 9.966 0.584 -14.999 1.00 97.00 313 GLN A O 1
ATOM 2278 N N . GLU A 1 314 ? 8.772 2.169 -16.029 1.00 95.44 314 GLU A N 1
ATOM 2279 C CA . GLU A 1 314 ? 9.749 2.401 -17.106 1.00 95.44 314 GLU A CA 1
ATOM 2280 C C . GLU A 1 314 ? 11.099 2.905 -16.572 1.00 95.44 314 GLU A C 1
ATOM 2282 O O . GLU A 1 314 ? 12.154 2.383 -16.944 1.00 95.44 314 GLU A O 1
ATOM 2287 N N . ILE A 1 315 ? 11.073 3.867 -15.644 1.00 95.56 315 ILE A N 1
ATOM 2288 C CA . ILE A 1 315 ? 12.275 4.391 -14.978 1.00 95.56 315 ILE A CA 1
ATOM 2289 C C . ILE A 1 315 ? 13.000 3.278 -14.208 1.00 95.56 315 ILE A C 1
ATOM 2291 O O . ILE A 1 315 ? 14.213 3.120 -14.364 1.00 95.56 315 ILE A O 1
ATOM 2295 N N . ALA A 1 316 ? 12.272 2.483 -13.416 1.00 96.19 316 ALA A N 1
ATOM 2296 C CA . ALA A 1 316 ? 12.846 1.37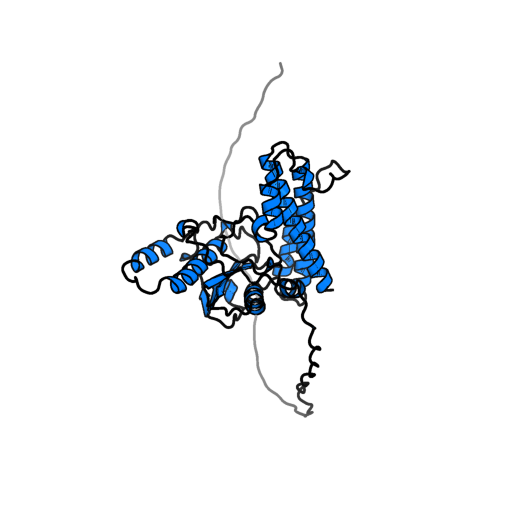9 -12.646 1.00 96.19 316 ALA A CA 1
ATOM 2297 C C . ALA A 1 316 ? 13.436 0.288 -13.556 1.00 96.19 316 ALA A C 1
ATOM 2299 O O . ALA A 1 316 ? 14.526 -0.216 -13.286 1.00 96.19 316 ALA A O 1
ATOM 2300 N N . LEU A 1 317 ? 12.777 -0.023 -14.681 1.00 96.31 317 LEU A N 1
ATOM 2301 C CA . LEU A 1 317 ? 13.290 -0.976 -15.669 1.00 96.31 317 LEU A CA 1
ATOM 2302 C C . LEU A 1 317 ? 14.622 -0.507 -16.258 1.00 96.31 317 LEU A C 1
ATOM 2304 O O . LEU A 1 317 ? 15.580 -1.277 -16.324 1.00 96.31 317 LEU A O 1
ATOM 2308 N N . HIS A 1 318 ? 14.689 0.761 -16.674 1.00 95.19 318 HIS A N 1
ATOM 2309 C CA . HIS A 1 318 ? 15.920 1.336 -17.205 1.00 95.19 318 HIS A CA 1
ATOM 2310 C C . HIS A 1 318 ? 17.037 1.307 -16.152 1.00 95.19 318 HIS A C 1
ATOM 2312 O O . HIS A 1 318 ? 18.165 0.916 -16.455 1.00 95.19 318 HIS A O 1
ATOM 2318 N N . GLN A 1 319 ? 16.736 1.671 -14.902 1.00 95.19 319 GLN A N 1
ATOM 2319 C CA . GLN A 1 319 ? 17.700 1.618 -13.799 1.00 95.19 319 GLN A CA 1
ATOM 2320 C C . GLN A 1 319 ? 18.205 0.195 -13.544 1.00 95.19 319 GLN A C 1
ATOM 2322 O O . GLN A 1 319 ? 19.406 0.002 -13.373 1.00 95.19 319 GLN A O 1
ATOM 2327 N N . ALA A 1 320 ? 17.329 -0.808 -13.585 1.00 96.56 320 ALA A N 1
ATOM 2328 C CA . ALA A 1 320 ? 17.708 -2.196 -13.358 1.00 96.56 320 ALA A CA 1
ATOM 2329 C C . ALA A 1 320 ? 18.643 -2.736 -14.458 1.00 96.56 320 ALA A C 1
ATOM 2331 O O . ALA A 1 320 ? 19.609 -3.438 -14.157 1.00 96.56 320 ALA A O 1
ATOM 2332 N N . HIS A 1 321 ? 18.425 -2.351 -15.721 1.00 95.94 321 HIS A N 1
ATOM 2333 C CA . HIS A 1 321 ? 19.312 -2.716 -16.838 1.00 95.94 321 HIS A CA 1
ATOM 2334 C C . HIS A 1 321 ? 20.634 -1.936 -16.871 1.00 95.94 321 HIS A C 1
ATOM 2336 O O . HIS A 1 321 ? 21.621 -2.444 -17.400 1.00 95.94 321 HIS A O 1
ATOM 2342 N N . THR A 1 322 ? 20.676 -0.715 -16.331 1.00 94.44 322 THR A N 1
ATOM 2343 C CA . THR A 1 322 ? 21.862 0.164 -16.422 1.00 94.44 322 THR A CA 1
ATOM 2344 C C . THR A 1 322 ? 22.701 0.234 -15.146 1.00 94.44 322 THR A C 1
ATOM 2346 O O . THR A 1 322 ? 23.824 0.742 -15.185 1.00 94.44 322 THR A O 1
ATOM 2349 N N . ALA A 1 323 ? 22.202 -0.289 -14.023 1.00 95.75 323 ALA A N 1
ATOM 2350 C CA . ALA A 1 323 ? 22.938 -0.354 -12.767 1.00 95.75 323 ALA A CA 1
ATOM 2351 C C . ALA A 1 323 ? 24.219 -1.197 -12.896 1.00 95.75 323 ALA A C 1
ATOM 2353 O O . ALA A 1 323 ? 24.201 -2.339 -13.350 1.00 95.75 323 ALA A O 1
ATOM 2354 N N . THR A 1 324 ? 25.341 -0.629 -12.454 1.00 94.94 324 THR A N 1
ATOM 2355 C CA . THR A 1 324 ? 26.652 -1.298 -12.425 1.00 94.94 324 THR A CA 1
ATOM 2356 C C . THR A 1 324 ? 26.965 -1.947 -11.079 1.00 94.94 324 THR A C 1
ATOM 2358 O O . THR A 1 324 ? 27.842 -2.806 -11.002 1.00 94.94 324 THR A O 1
ATOM 2361 N N . ASP A 1 325 ? 26.261 -1.538 -10.023 1.00 97.12 325 ASP A N 1
ATOM 2362 C CA . ASP A 1 325 ? 26.349 -2.109 -8.684 1.00 97.12 325 ASP A CA 1
ATOM 2363 C C . ASP A 1 325 ? 25.195 -3.090 -8.449 1.00 97.12 325 ASP A C 1
ATOM 2365 O O . ASP A 1 325 ? 24.035 -2.774 -8.716 1.00 97.12 325 ASP A O 1
ATOM 2369 N N . ALA A 1 326 ? 25.514 -4.276 -7.931 1.00 95.88 326 ALA A N 1
ATOM 2370 C CA . ALA A 1 326 ? 24.543 -5.349 -7.740 1.00 95.88 326 ALA A CA 1
ATOM 2371 C C . ALA A 1 326 ? 23.469 -5.012 -6.693 1.00 95.88 326 ALA A C 1
ATOM 2373 O O . ALA A 1 326 ? 22.305 -5.374 -6.870 1.00 95.88 326 ALA A O 1
ATOM 2374 N N . ALA A 1 327 ? 23.824 -4.290 -5.625 1.00 96.38 327 ALA A N 1
ATOM 2375 C CA . ALA A 1 327 ? 22.856 -3.896 -4.607 1.00 96.38 327 ALA A CA 1
ATOM 2376 C C . ALA A 1 327 ? 21.879 -2.851 -5.165 1.00 96.38 327 ALA A C 1
ATOM 2378 O O . ALA A 1 327 ? 20.670 -2.973 -4.971 1.00 96.38 327 ALA A O 1
ATOM 2379 N N . VAL A 1 328 ? 22.383 -1.877 -5.931 1.00 97.44 328 VAL A N 1
ATOM 2380 C CA . VAL A 1 328 ? 21.546 -0.908 -6.657 1.00 97.44 328 VAL A CA 1
ATOM 2381 C C . VAL A 1 328 ? 20.658 -1.606 -7.691 1.00 97.44 328 VAL A C 1
ATOM 2383 O O . VAL A 1 328 ? 19.467 -1.308 -7.770 1.00 97.44 328 VAL A O 1
ATOM 2386 N N . GLN A 1 329 ? 21.198 -2.567 -8.447 1.00 97.88 329 GLN A N 1
ATOM 2387 C CA . GLN A 1 329 ? 20.429 -3.338 -9.425 1.00 97.88 329 GLN A CA 1
ATOM 2388 C C . GLN A 1 329 ? 19.287 -4.105 -8.757 1.00 97.88 329 GLN A C 1
ATOM 2390 O O . GLN A 1 329 ? 18.158 -4.062 -9.237 1.00 97.88 329 GLN A O 1
ATOM 2395 N N . ARG A 1 330 ? 19.548 -4.764 -7.625 1.00 98.19 330 ARG A N 1
ATOM 2396 C CA . ARG A 1 330 ? 18.532 -5.513 -6.878 1.00 98.19 330 ARG A CA 1
ATOM 2397 C C . ARG A 1 330 ? 17.392 -4.618 -6.396 1.00 98.19 330 ARG A C 1
ATOM 2399 O O . ARG A 1 330 ? 16.235 -5.015 -6.511 1.00 98.19 330 ARG A O 1
ATOM 2406 N N . VAL A 1 331 ? 17.702 -3.419 -5.900 1.00 97.62 331 VAL A N 1
ATOM 2407 C CA . VAL A 1 331 ? 16.683 -2.427 -5.515 1.00 97.62 331 VAL A CA 1
ATOM 2408 C C . VAL A 1 331 ? 15.863 -1.996 -6.732 1.00 97.62 331 VAL A C 1
ATOM 2410 O O . VAL A 1 331 ? 14.639 -2.011 -6.673 1.00 97.62 331 VAL A O 1
ATOM 2413 N N . ALA A 1 332 ? 16.507 -1.703 -7.863 1.00 97.69 332 ALA A N 1
ATOM 2414 C CA . ALA A 1 332 ? 15.802 -1.321 -9.086 1.00 97.69 332 ALA A CA 1
ATOM 2415 C C . ALA A 1 332 ? 14.908 -2.450 -9.644 1.00 97.69 332 ALA A C 1
ATOM 2417 O O . ALA A 1 332 ? 13.810 -2.182 -10.131 1.00 97.69 332 ALA A O 1
ATOM 2418 N N . VAL A 1 333 ? 15.329 -3.717 -9.532 1.00 98.56 333 VAL A N 1
ATOM 2419 C CA . VAL A 1 333 ? 14.493 -4.883 -9.874 1.00 98.56 333 VAL A CA 1
ATOM 2420 C C . VAL A 1 333 ? 13.291 -4.990 -8.934 1.00 98.56 333 VAL A C 1
ATOM 2422 O O . VAL A 1 333 ? 12.175 -5.205 -9.406 1.00 98.56 333 VAL A O 1
ATOM 2425 N N . ALA A 1 334 ? 13.488 -4.808 -7.623 1.00 98.50 334 ALA A N 1
ATOM 2426 C CA . ALA A 1 334 ? 12.392 -4.811 -6.653 1.00 98.50 334 ALA A CA 1
ATOM 2427 C C . ALA A 1 334 ? 11.357 -3.717 -6.963 1.00 98.50 334 ALA A C 1
ATOM 2429 O O . ALA A 1 334 ? 10.151 -3.970 -6.953 1.00 98.50 334 ALA A O 1
ATOM 2430 N N . ASP A 1 335 ? 11.837 -2.517 -7.287 1.00 98.19 335 ASP A N 1
ATOM 2431 C CA . ASP A 1 335 ? 11.021 -1.374 -7.685 1.00 98.19 335 ASP A CA 1
ATOM 2432 C C . ASP A 1 335 ? 10.237 -1.653 -8.961 1.00 98.19 335 ASP A C 1
ATOM 2434 O O . ASP A 1 335 ? 9.040 -1.371 -9.030 1.00 98.19 335 ASP A O 1
ATOM 2438 N N . TRP A 1 336 ? 10.893 -2.240 -9.961 1.00 98.44 336 TRP A N 1
ATOM 2439 C CA . TRP A 1 336 ? 10.242 -2.603 -11.209 1.00 98.44 336 TRP A CA 1
ATOM 2440 C C . TRP A 1 336 ? 9.128 -3.634 -10.996 1.00 98.44 336 TRP A C 1
ATOM 2442 O O . TRP A 1 336 ? 8.022 -3.423 -11.492 1.00 98.44 336 TRP A O 1
ATOM 2452 N N . LEU A 1 337 ? 9.382 -4.700 -10.226 1.00 98.62 337 LEU A N 1
ATOM 2453 C CA . LEU A 1 337 ? 8.382 -5.726 -9.896 1.00 98.62 337 LEU A CA 1
ATOM 2454 C C . LEU A 1 337 ? 7.184 -5.121 -9.152 1.00 98.62 337 LEU A C 1
ATOM 2456 O O . LEU A 1 337 ? 6.030 -5.400 -9.481 1.00 98.62 337 LEU A O 1
ATOM 2460 N N . TYR A 1 338 ? 7.445 -4.232 -8.190 1.00 98.69 338 TYR A N 1
ATOM 2461 C CA . TYR A 1 338 ? 6.394 -3.526 -7.460 1.00 98.69 338 TYR A CA 1
ATOM 2462 C C . TYR A 1 338 ? 5.536 -2.666 -8.403 1.00 98.69 338 TYR A C 1
ATOM 2464 O O . TYR A 1 338 ? 4.306 -2.764 -8.394 1.00 98.69 338 TYR A O 1
ATOM 2472 N N . TRP A 1 339 ? 6.159 -1.858 -9.267 1.00 98.44 339 TRP A N 1
ATOM 2473 C CA . TRP A 1 339 ? 5.420 -1.012 -10.206 1.00 98.44 339 TRP A CA 1
ATOM 2474 C C . TRP A 1 339 ? 4.717 -1.804 -11.309 1.00 98.44 339 TRP A C 1
ATOM 2476 O O . TRP A 1 339 ? 3.640 -1.396 -11.747 1.00 98.44 339 TRP A O 1
ATOM 2486 N N . GLN A 1 340 ? 5.261 -2.952 -11.716 1.00 98.12 340 GLN A N 1
ATOM 2487 C CA . GLN A 1 340 ? 4.586 -3.894 -12.606 1.00 98.12 340 GLN A CA 1
ATOM 2488 C C . GLN A 1 340 ? 3.290 -4.407 -11.968 1.00 98.12 340 GLN A C 1
ATOM 2490 O O . GLN A 1 340 ? 2.239 -4.383 -12.615 1.00 98.12 340 GLN A O 1
ATOM 2495 N N . TYR A 1 341 ? 3.346 -4.826 -10.700 1.00 97.88 341 TYR A N 1
ATOM 2496 C CA . TYR A 1 341 ? 2.170 -5.281 -9.964 1.00 97.88 341 TYR A CA 1
ATOM 2497 C C . TYR A 1 341 ? 1.104 -4.181 -9.869 1.00 97.88 341 TYR A C 1
ATOM 2499 O O . TYR A 1 341 ? -0.051 -4.388 -10.253 1.00 97.88 341 TYR A O 1
ATOM 2507 N N . VAL A 1 342 ? 1.497 -2.988 -9.409 1.00 97.81 342 VAL A N 1
ATOM 2508 C CA . VAL A 1 342 ? 0.585 -1.847 -9.234 1.00 97.81 342 VAL A CA 1
ATOM 2509 C C . VAL A 1 342 ? -0.041 -1.430 -10.568 1.00 97.81 342 VAL A C 1
ATOM 2511 O O . VAL A 1 342 ? -1.257 -1.248 -10.641 1.00 97.81 342 VAL A O 1
ATOM 2514 N N . THR A 1 343 ? 0.746 -1.349 -11.645 1.00 97.88 343 THR A N 1
ATOM 2515 C CA . THR A 1 343 ? 0.242 -1.029 -12.991 1.00 97.88 343 THR A CA 1
ATOM 2516 C C . THR A 1 343 ? -0.776 -2.068 -13.467 1.00 97.88 343 THR A C 1
ATOM 2518 O O . THR A 1 343 ? -1.866 -1.701 -13.903 1.00 97.88 343 THR A O 1
ATOM 2521 N N . GLY A 1 344 ? -0.490 -3.365 -13.301 1.00 96.94 344 GLY A N 1
ATOM 2522 C CA . GLY A 1 344 ? -1.419 -4.437 -13.671 1.00 96.94 344 GLY A CA 1
ATOM 2523 C C . GLY A 1 344 ? -2.702 -4.467 -12.827 1.00 96.94 344 GLY A C 1
ATOM 2524 O O . GLY A 1 344 ? -3.777 -4.820 -13.322 1.00 96.94 344 GLY A O 1
ATOM 2525 N N . LEU A 1 345 ? -2.631 -4.084 -11.548 1.00 96.56 345 LEU A N 1
ATOM 2526 C CA . LEU A 1 345 ? -3.812 -3.898 -10.702 1.00 96.56 345 LEU A CA 1
ATOM 2527 C C . LEU A 1 345 ? -4.661 -2.711 -11.183 1.00 96.56 345 LEU A C 1
ATOM 2529 O O . LEU A 1 345 ? -5.882 -2.837 -11.289 1.00 96.56 345 LEU A O 1
ATOM 2533 N N . LEU A 1 346 ? -4.023 -1.590 -11.523 1.00 96.50 346 LEU A N 1
ATOM 2534 C CA . LEU A 1 346 ? -4.689 -0.386 -12.020 1.00 96.50 346 LEU A CA 1
ATOM 2535 C C . LEU A 1 346 ? -5.347 -0.597 -13.388 1.00 96.50 346 LEU A C 1
ATOM 2537 O O . LEU A 1 346 ? -6.482 -0.164 -13.579 1.00 96.50 346 LEU A O 1
ATOM 2541 N N . ASP A 1 347 ? -4.695 -1.307 -14.310 1.00 96.81 347 ASP A N 1
ATOM 2542 C CA . ASP A 1 347 ? -5.278 -1.642 -15.614 1.00 96.81 347 ASP A CA 1
ATOM 2543 C C . ASP A 1 347 ? -6.561 -2.482 -15.448 1.00 96.81 347 ASP A C 1
ATOM 2545 O O . ASP A 1 347 ? -7.586 -2.186 -16.068 1.00 96.81 347 ASP A O 1
ATOM 2549 N N . ARG A 1 348 ? -6.561 -3.474 -14.542 1.00 95.50 348 ARG A N 1
ATOM 2550 C CA . ARG A 1 348 ? -7.766 -4.260 -14.210 1.00 95.50 348 ARG A CA 1
ATOM 2551 C C . ARG A 1 348 ? -8.853 -3.414 -13.542 1.00 95.50 348 ARG A C 1
ATOM 2553 O O . ARG A 1 348 ? -10.028 -3.571 -13.870 1.00 95.50 348 ARG A O 1
ATOM 2560 N N . ALA A 1 349 ? -8.479 -2.516 -12.632 1.00 93.94 349 ALA A N 1
ATOM 2561 C 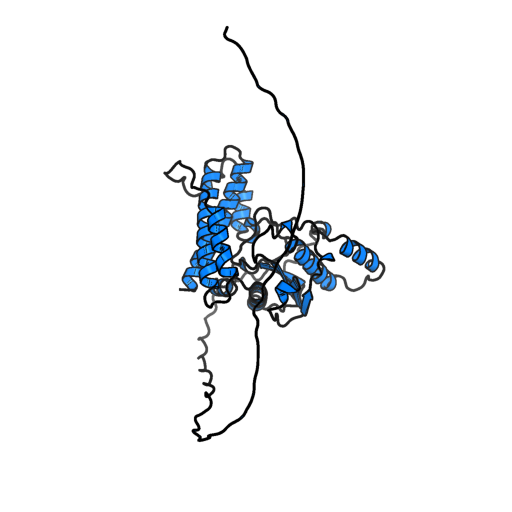CA . ALA A 1 349 ? -9.413 -1.616 -11.955 1.00 93.94 349 ALA A CA 1
ATOM 2562 C C . ALA A 1 349 ? -10.101 -0.655 -12.932 1.00 93.94 349 ALA A C 1
ATOM 2564 O O . ALA A 1 349 ? -11.314 -0.464 -12.865 1.00 93.94 349 ALA A O 1
ATOM 2565 N N . LEU A 1 350 ? -9.346 -0.093 -13.877 1.00 93.31 350 LEU A N 1
ATOM 2566 C CA . LEU A 1 350 ? -9.878 0.782 -14.919 1.00 93.31 350 LEU A CA 1
ATOM 2567 C C . LEU A 1 350 ? -10.770 0.028 -15.909 1.00 93.31 350 LEU A C 1
ATOM 2569 O O . LEU A 1 350 ? -11.803 0.561 -16.314 1.00 93.31 350 LEU A O 1
ATOM 2573 N N . ALA A 1 351 ? -10.413 -1.211 -16.258 1.00 92.31 351 ALA A N 1
ATOM 2574 C CA . ALA A 1 351 ? -11.241 -2.062 -17.108 1.00 92.31 351 ALA A CA 1
ATOM 2575 C C . ALA A 1 351 ? -12.586 -2.413 -16.449 1.00 92.31 351 ALA A C 1
ATOM 2577 O O . ALA A 1 351 ? -13.604 -2.430 -17.129 1.00 92.31 351 ALA A O 1
ATOM 2578 N N . ALA A 1 352 ? -12.609 -2.644 -15.133 1.00 85.12 352 ALA A N 1
ATOM 2579 C CA . ALA A 1 352 ? -13.840 -2.926 -14.389 1.00 85.12 352 ALA A CA 1
ATOM 2580 C C . ALA A 1 352 ? -14.730 -1.687 -14.163 1.00 85.12 352 ALA A C 1
ATOM 2582 O O . ALA A 1 352 ? -15.923 -1.826 -13.897 1.00 85.12 352 ALA A O 1
ATOM 2583 N N . ALA A 1 353 ? -14.153 -0.484 -14.233 1.00 74.62 353 ALA A N 1
ATOM 2584 C CA . ALA A 1 353 ? -14.856 0.787 -14.056 1.00 74.62 353 ALA A CA 1
ATOM 2585 C C . ALA A 1 353 ? -15.390 1.399 -15.368 1.00 74.62 353 ALA A C 1
ATOM 2587 O O . ALA A 1 353 ? -16.035 2.451 -15.318 1.00 74.62 353 ALA A O 1
ATOM 2588 N N . SER A 1 354 ? -15.082 0.785 -16.517 1.00 64.50 354 SER A N 1
ATOM 2589 C CA . SER A 1 354 ? -15.481 1.223 -17.865 1.00 64.50 354 SER A CA 1
ATOM 2590 C C . SER A 1 354 ? -16.724 0.482 -18.349 1.00 64.50 354 SER A C 1
ATOM 2592 O O . SER A 1 354 ? -17.555 1.135 -19.017 1.00 64.50 354 SER A O 1
#

Sequence (354 aa):
CIRDRSGTAVGSGARSSVGTAAASGAGSHAATGRAPVATSDKAAAPSTRAASARTAPPARPPSTDHIDKPDRSESADDGTPVSMIPVSAARAARDAATAAASARQRGRGDALRLARRIAAALNASDNNAGDYGFFWITAVTTDGSIVVANSYGLAYIPDGMELPNKVYLASADHAIPVDEIARCATYPVLAVQAWAAFHDMTLRAVIGTAEQLASSDPGVAKIVLEPDDIPESGKMTGRSRLEVVDPSAAAQLADTTDQRLLDLLPPAPVDVNPPGDERHMLWFELMKPMTSTATGREAAHLRAFRAYAAHSQEIALHQAHTATDAAVQRVAVADWLYWQYVTGLLDRALAAAS